Protein AF-A0A3A4MXQ9-F1 (afdb_monomer)

Structure (mmCIF, N/CA/C/O backbone):
data_AF-A0A3A4MXQ9-F1
#
_entry.id   AF-A0A3A4MXQ9-F1
#
loop_
_atom_site.group_PDB
_atom_site.id
_atom_site.type_symbol
_atom_site.label_atom_id
_atom_site.label_alt_id
_atom_site.label_comp_id
_atom_site.label_asym_id
_atom_site.label_entity_id
_atom_site.label_seq_id
_atom_site.pdbx_PDB_ins_code
_atom_site.Cartn_x
_atom_site.Cartn_y
_atom_site.Cartn_z
_atom_site.occupancy
_atom_site.B_iso_or_equiv
_atom_site.auth_seq_id
_atom_site.auth_comp_id
_atom_site.auth_asym_id
_atom_site.auth_atom_id
_atom_site.pdbx_PDB_model_num
ATOM 1 N N . MET A 1 1 ? 52.159 12.585 9.031 1.00 34.72 1 MET A N 1
ATOM 2 C CA . MET A 1 1 ? 50.679 12.459 9.048 1.00 34.72 1 MET A CA 1
ATOM 3 C C . MET A 1 1 ? 50.119 12.299 10.480 1.00 34.72 1 MET A C 1
ATOM 5 O O . MET A 1 1 ? 49.317 11.411 10.726 1.00 34.72 1 MET A O 1
ATOM 9 N N . ARG A 1 2 ? 50.536 13.145 11.444 1.00 30.08 2 ARG A N 1
ATOM 10 C CA . ARG A 1 2 ? 50.077 13.128 12.859 1.00 30.08 2 ARG A CA 1
ATOM 11 C C . ARG A 1 2 ? 49.220 14.352 13.249 1.00 30.08 2 ARG A C 1
ATOM 13 O O . ARG A 1 2 ? 48.784 14.443 14.385 1.00 30.08 2 ARG A O 1
ATOM 20 N N . LEU A 1 3 ? 48.952 15.257 12.304 1.00 29.19 3 LEU A N 1
ATOM 21 C CA . LEU A 1 3 ? 48.338 16.570 12.559 1.00 29.19 3 LEU A CA 1
ATOM 22 C C . LEU A 1 3 ? 46.794 16.600 12.544 1.00 29.19 3 LEU A C 1
ATOM 24 O O . LEU A 1 3 ? 46.222 17.539 13.069 1.00 29.19 3 LEU A O 1
ATOM 28 N N . ARG A 1 4 ? 46.093 15.576 12.031 1.00 49.22 4 ARG A N 1
ATOM 29 C CA . ARG A 1 4 ? 44.628 15.655 11.795 1.00 49.22 4 ARG A CA 1
ATOM 30 C C . ARG A 1 4 ? 43.727 15.117 12.915 1.00 49.22 4 ARG A C 1
ATOM 32 O O . ARG A 1 4 ? 42.518 15.299 12.867 1.00 49.22 4 ARG A O 1
ATOM 39 N N . LEU A 1 5 ? 44.292 14.434 13.915 1.00 38.12 5 LEU A N 1
ATOM 40 C CA . LEU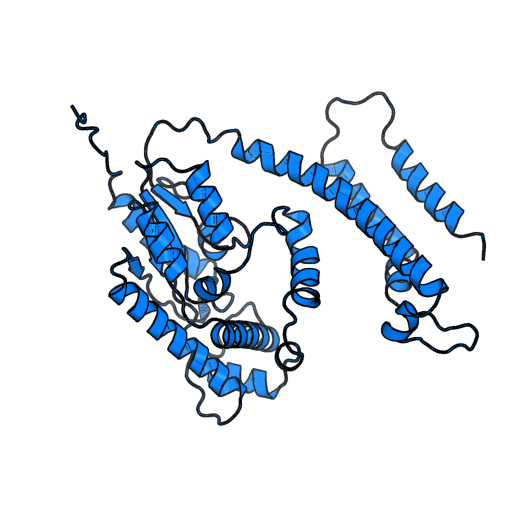 A 1 5 ? 43.520 13.963 15.076 1.00 38.12 5 LEU A CA 1
ATOM 41 C C . LEU A 1 5 ? 43.284 15.098 16.086 1.00 38.12 5 LEU A C 1
ATOM 43 O O . LEU A 1 5 ? 42.221 15.153 16.692 1.00 38.12 5 LEU A O 1
ATOM 47 N N . PHE A 1 6 ? 44.244 16.019 16.217 1.00 39.75 6 PHE A N 1
ATOM 48 C CA . PHE A 1 6 ? 44.111 17.215 17.053 1.00 39.75 6 PHE A CA 1
ATOM 49 C C . PHE A 1 6 ? 43.046 18.172 16.511 1.00 39.75 6 PHE A C 1
ATOM 51 O O . PHE A 1 6 ? 42.211 18.621 17.282 1.00 39.75 6 PHE A O 1
ATOM 58 N N . GLU A 1 7 ? 42.982 18.371 15.192 1.00 43.22 7 GLU A N 1
ATOM 59 C CA . GLU A 1 7 ? 41.941 19.191 14.552 1.00 43.22 7 GLU A CA 1
ATOM 60 C C . GLU A 1 7 ? 40.526 18.626 14.789 1.00 43.22 7 GLU A C 1
ATOM 62 O O . GLU A 1 7 ? 39.581 19.378 15.011 1.00 43.22 7 GLU A O 1
ATOM 67 N N . LEU A 1 8 ? 40.367 17.295 14.799 1.00 41.16 8 LEU A N 1
ATOM 68 C CA . LEU A 1 8 ? 39.088 16.650 15.121 1.00 41.16 8 LEU A CA 1
ATOM 69 C C . LEU A 1 8 ? 38.720 16.823 16.606 1.00 41.16 8 LEU A C 1
ATOM 71 O O . LEU A 1 8 ? 37.553 17.021 16.926 1.00 41.16 8 LEU A O 1
ATOM 75 N N . ILE A 1 9 ? 39.705 16.766 17.507 1.00 44.03 9 ILE A N 1
ATOM 76 C CA . ILE A 1 9 ? 39.502 16.984 18.946 1.00 44.03 9 ILE A CA 1
ATOM 77 C C . ILE A 1 9 ? 39.157 18.452 19.232 1.00 44.03 9 ILE A C 1
ATOM 79 O O . ILE A 1 9 ? 38.248 18.697 20.017 1.00 44.03 9 ILE A O 1
ATOM 83 N N . GLU A 1 10 ? 39.798 19.415 18.568 1.00 41.94 10 GLU A N 1
ATOM 84 C CA . GLU A 1 10 ? 39.492 20.847 18.710 1.00 41.94 10 GLU A CA 1
ATOM 85 C C . GLU A 1 10 ? 38.084 21.193 18.214 1.00 41.94 10 GLU A C 1
ATOM 87 O O . GLU A 1 10 ? 37.366 21.931 18.886 1.00 41.94 10 GLU A O 1
ATOM 92 N N . VAL A 1 11 ? 37.639 20.608 17.095 1.00 46.44 11 VAL A N 1
ATOM 93 C CA . VAL A 1 11 ? 36.254 20.769 16.612 1.00 46.44 11 VAL A CA 1
ATOM 94 C C . VAL A 1 11 ? 35.254 20.206 17.628 1.00 46.44 11 VAL A C 1
ATOM 96 O O . VAL A 1 11 ? 34.257 20.853 17.940 1.00 46.44 11 VAL A O 1
ATOM 99 N N . LEU A 1 12 ? 35.536 19.034 18.205 1.00 43.59 12 LEU A N 1
ATOM 100 C CA . LEU A 1 12 ? 34.667 18.417 19.212 1.00 43.59 12 LEU A CA 1
ATOM 101 C C . LEU A 1 12 ? 34.674 19.177 20.553 1.00 43.59 12 LEU A C 1
ATOM 103 O O . LEU A 1 12 ? 33.636 19.268 21.206 1.00 43.59 12 LEU A O 1
ATOM 107 N N . GLN A 1 13 ? 35.809 19.757 20.955 1.00 45.09 13 GLN A N 1
ATOM 108 C CA . GLN A 1 13 ? 35.929 20.588 22.160 1.00 45.09 13 GLN A CA 1
ATOM 109 C C . GLN A 1 13 ? 35.260 21.960 21.989 1.00 45.09 13 GLN A C 1
ATOM 111 O O . GLN A 1 13 ? 34.630 22.442 22.929 1.00 45.09 13 GLN A O 1
ATOM 116 N N . GLY A 1 14 ? 35.315 22.549 20.790 1.00 45.09 14 GLY A N 1
ATOM 117 C CA . GLY A 1 14 ? 34.597 23.780 20.448 1.00 45.09 14 GLY A CA 1
ATOM 118 C C . GLY A 1 14 ? 33.072 23.616 20.452 1.00 45.09 14 GLY A C 1
ATOM 119 O O . GLY A 1 14 ? 32.359 24.528 20.857 1.00 45.09 14 GLY A O 1
ATOM 120 N N . CYS A 1 15 ? 32.556 22.437 20.089 1.00 42.78 15 CYS A N 1
ATOM 121 C CA . CYS A 1 15 ? 31.129 22.125 20.229 1.00 42.78 15 CYS A CA 1
ATOM 122 C C . CYS A 1 15 ? 30.706 21.896 21.693 1.00 42.78 15 CYS A C 1
ATOM 124 O O . CYS A 1 15 ? 29.554 22.143 22.044 1.00 42.78 15 CYS A O 1
ATOM 126 N N . GLY A 1 16 ? 31.622 21.441 22.556 1.00 38.34 16 GLY A N 1
ATOM 127 C CA . GLY A 1 16 ? 31.359 21.206 23.980 1.00 38.34 16 GLY A CA 1
ATOM 128 C C . GLY A 1 16 ? 31.310 22.476 24.839 1.00 38.34 16 GLY A C 1
ATOM 129 O O . GLY A 1 16 ? 30.639 22.482 25.867 1.00 38.34 16 GLY A O 1
ATOM 130 N N . SER A 1 17 ? 31.972 23.563 24.428 1.00 39.75 17 SER A N 1
ATOM 131 C CA . SER A 1 17 ? 32.019 24.826 25.185 1.00 39.75 17 SER A CA 1
ATOM 132 C C . SER A 1 17 ? 30.791 25.730 24.995 1.00 39.75 17 SER A C 1
ATOM 134 O O . SER A 1 17 ? 30.614 26.677 25.758 1.00 39.75 17 SER A O 1
ATOM 136 N N . LEU A 1 18 ? 29.906 25.417 24.039 1.00 40.66 18 LEU A N 1
ATOM 137 C CA . LEU A 1 18 ? 28.629 26.119 23.831 1.00 40.66 18 LEU A CA 1
ATOM 138 C C . LEU A 1 18 ? 27.542 25.734 24.854 1.00 40.66 18 LEU A C 1
ATOM 140 O O . LEU A 1 18 ? 26.495 26.376 24.910 1.00 40.66 18 LEU A O 1
ATOM 144 N N . ALA A 1 19 ? 27.793 24.730 25.698 1.00 42.91 19 ALA A N 1
ATOM 145 C CA . ALA A 1 19 ? 26.930 24.349 26.811 1.00 42.91 19 ALA A CA 1
ATOM 146 C C . ALA A 1 19 ? 27.655 24.610 28.142 1.00 42.91 19 ALA A C 1
ATOM 148 O O . ALA A 1 19 ? 28.295 23.728 28.714 1.00 42.91 19 ALA A O 1
ATOM 149 N N . GLY A 1 20 ? 27.584 25.849 28.635 1.00 34.59 20 GLY A N 1
ATOM 150 C CA . GLY A 1 20 ? 28.089 26.187 29.968 1.00 34.59 20 GLY A CA 1
ATOM 151 C C . GLY A 1 20 ? 27.312 25.458 31.084 1.00 34.59 20 GLY A C 1
ATOM 152 O O . GLY A 1 20 ? 26.146 25.111 30.887 1.00 34.59 20 GLY A O 1
ATOM 153 N N . PRO A 1 21 ? 27.887 25.262 32.289 1.00 35.06 21 PRO A N 1
ATOM 154 C CA . PRO A 1 21 ? 27.286 24.440 33.352 1.00 35.06 21 PRO A CA 1
ATOM 155 C C . PRO A 1 21 ? 26.042 25.036 34.047 1.00 35.06 21 PRO A C 1
ATOM 157 O O . PRO A 1 21 ? 25.678 24.583 35.128 1.00 35.06 21 PRO A O 1
ATOM 160 N N . GLY A 1 22 ? 25.402 26.068 33.486 1.00 36.41 22 GLY A N 1
ATOM 161 C CA . GLY A 1 22 ? 24.484 26.947 34.224 1.00 36.41 22 GLY A CA 1
ATOM 162 C C . GLY A 1 22 ? 23.069 27.128 33.669 1.00 36.41 22 GLY A C 1
ATOM 163 O O . GLY A 1 22 ? 22.309 27.884 34.263 1.00 36.41 22 GLY A O 1
ATOM 164 N N . SER A 1 23 ? 22.671 26.477 32.573 1.00 31.36 23 SER A N 1
ATOM 165 C CA . SER A 1 23 ? 21.358 26.726 31.946 1.00 31.36 23 SER A CA 1
ATOM 166 C C . SER A 1 23 ? 20.600 25.447 31.568 1.00 31.36 23 SER A C 1
ATOM 168 O O . SER A 1 23 ? 20.209 25.242 30.423 1.00 31.36 23 SER A O 1
ATOM 170 N N . MET A 1 24 ? 20.294 24.588 32.549 1.00 34.62 24 MET A N 1
ATOM 171 C CA . MET A 1 24 ? 19.303 23.501 32.388 1.00 34.62 24 MET A CA 1
ATOM 172 C C . MET A 1 24 ? 17.849 23.999 32.509 1.00 34.62 24 MET A C 1
ATOM 174 O O . MET A 1 24 ? 17.002 23.385 33.153 1.00 34.62 24 MET A O 1
ATOM 178 N N . GLY A 1 25 ? 17.538 25.130 31.887 1.00 34.91 25 GLY A N 1
ATOM 179 C CA . GLY A 1 25 ? 16.190 25.679 31.857 1.00 34.91 25 GLY A CA 1
ATOM 180 C C . GLY A 1 25 ? 15.955 26.346 30.518 1.00 34.91 25 GLY A C 1
ATOM 181 O O . GLY A 1 25 ? 16.260 27.521 30.376 1.00 34.91 25 GLY A O 1
ATOM 182 N N . LYS A 1 26 ? 15.410 25.584 29.561 1.00 37.47 26 LYS A N 1
ATOM 183 C CA . LYS A 1 26 ? 15.095 26.005 28.183 1.00 37.47 26 LYS A CA 1
ATOM 184 C C . LYS A 1 26 ? 16.327 26.271 27.307 1.00 37.47 26 LYS A C 1
ATOM 186 O O . LYS A 1 26 ? 16.633 27.405 26.965 1.00 37.47 26 LYS A O 1
ATOM 191 N N . VAL A 1 27 ? 16.994 25.201 26.880 1.00 32.50 27 VAL A N 1
ATOM 192 C CA . VAL A 1 27 ? 17.762 25.243 25.628 1.00 32.50 27 VAL A CA 1
ATOM 193 C C . VAL A 1 27 ? 16.798 24.824 24.526 1.00 32.50 27 VAL A C 1
ATOM 195 O O . VAL A 1 27 ? 16.346 23.680 24.487 1.00 32.50 27 VAL A O 1
ATOM 198 N N . GLU A 1 28 ? 16.400 25.789 23.705 1.00 36.31 28 GLU A N 1
ATOM 199 C CA . GLU A 1 28 ? 15.522 25.588 22.558 1.00 36.31 28 GLU A CA 1
ATOM 200 C C . GLU A 1 28 ? 16.176 24.641 21.542 1.00 36.31 28 GLU A C 1
ATOM 202 O O . GLU A 1 28 ? 17.361 24.749 21.218 1.00 36.31 28 GLU A O 1
ATOM 207 N N . THR A 1 29 ? 15.373 23.717 21.019 1.00 38.91 29 THR A N 1
ATOM 208 C CA . THR A 1 29 ? 15.693 22.719 19.985 1.00 38.91 29 THR A CA 1
ATOM 209 C C . THR A 1 29 ? 16.405 23.294 18.750 1.00 38.91 29 THR A C 1
ATOM 211 O O . THR A 1 29 ? 17.181 22.587 18.111 1.00 38.91 29 THR A O 1
ATOM 214 N N . ALA A 1 30 ? 16.238 24.588 18.462 1.00 31.75 30 ALA A N 1
ATOM 215 C CA . ALA A 1 30 ? 16.898 25.286 17.357 1.00 31.75 30 ALA A CA 1
ATOM 216 C C . ALA A 1 30 ? 18.439 25.311 17.458 1.00 31.75 30 ALA A C 1
ATOM 218 O O . ALA A 1 30 ? 19.123 25.305 16.434 1.00 31.75 30 ALA A O 1
ATOM 219 N N . ALA A 1 31 ? 19.006 25.292 18.671 1.00 36.06 31 ALA A N 1
ATOM 220 C CA . ALA A 1 31 ? 20.458 25.340 18.853 1.00 36.06 31 ALA A CA 1
ATOM 221 C C . ALA A 1 31 ? 21.160 24.040 18.406 1.00 36.06 31 ALA A C 1
ATOM 223 O O . ALA A 1 31 ? 22.316 24.072 17.978 1.00 36.06 31 ALA A O 1
ATOM 224 N N . PHE A 1 32 ? 20.475 22.891 18.458 1.00 39.47 32 PHE A N 1
ATOM 225 C CA . PHE A 1 32 ? 21.085 21.585 18.173 1.00 39.47 32 PHE A CA 1
ATOM 226 C C . PHE A 1 32 ? 20.950 21.155 16.705 1.00 39.47 32 PHE A C 1
ATOM 228 O O . PHE A 1 32 ? 21.905 20.602 16.158 1.00 39.47 32 PHE A O 1
ATOM 235 N N . ASP A 1 33 ? 19.840 21.494 16.037 1.00 40.06 33 ASP A N 1
ATOM 236 C CA . ASP A 1 33 ? 19.707 21.334 14.578 1.00 40.06 33 ASP A CA 1
ATOM 237 C C . ASP A 1 33 ? 20.744 22.186 13.837 1.00 40.06 33 ASP A C 1
ATOM 239 O O . ASP A 1 33 ? 21.398 21.707 12.909 1.00 40.06 33 ASP A O 1
ATOM 243 N N . GLY A 1 34 ? 20.993 23.407 14.328 1.00 42.41 34 GLY A N 1
ATOM 244 C CA . GLY A 1 34 ? 22.103 24.237 13.865 1.00 42.41 34 GLY A CA 1
ATOM 245 C C . GLY A 1 34 ? 23.457 23.554 14.061 1.00 42.41 34 GLY A C 1
ATOM 246 O O . GLY A 1 34 ? 24.275 23.555 13.152 1.00 42.41 34 GLY A O 1
ATOM 247 N N . THR A 1 35 ? 23.677 22.887 15.197 1.00 49.16 35 THR A N 1
ATOM 248 C CA . THR A 1 35 ? 24.958 22.232 15.514 1.00 49.16 35 THR A CA 1
ATOM 249 C C . THR A 1 35 ? 25.218 20.985 14.657 1.00 49.16 35 THR A C 1
ATOM 251 O O . THR A 1 35 ? 26.351 20.769 14.232 1.00 49.16 35 THR A O 1
ATOM 254 N N . LEU A 1 36 ? 24.200 20.169 14.351 1.00 46.88 36 LEU A N 1
ATOM 255 C CA . LEU A 1 36 ? 24.360 18.987 13.491 1.00 46.88 36 LEU A CA 1
ATOM 256 C C . LEU A 1 36 ? 24.540 19.372 12.017 1.00 46.88 36 LEU A C 1
ATOM 258 O O . LEU A 1 36 ? 25.406 18.813 11.341 1.00 46.88 36 LEU A O 1
ATOM 262 N N . VAL A 1 37 ? 23.757 20.335 11.523 1.00 48.19 37 VAL A N 1
ATOM 263 C CA . VAL A 1 37 ? 23.908 20.868 10.161 1.00 48.19 37 VAL A CA 1
ATOM 264 C C . VAL A 1 37 ? 25.270 21.540 10.003 1.00 48.19 37 VAL A C 1
ATOM 266 O O . VAL A 1 37 ? 25.949 21.305 9.004 1.00 48.19 37 VAL A O 1
ATOM 269 N N . GLU A 1 38 ? 25.718 22.290 11.009 1.00 48.97 38 GLU A N 1
ATOM 270 C CA . GLU A 1 38 ? 27.022 22.946 11.004 1.00 48.97 38 GLU A CA 1
ATOM 271 C C . GLU A 1 38 ? 28.176 21.945 11.103 1.00 48.97 38 GLU A C 1
ATOM 273 O O . GLU A 1 38 ? 29.164 22.069 10.383 1.00 48.97 38 GLU A O 1
ATOM 278 N N . LEU A 1 39 ? 28.032 20.881 11.898 1.00 51.28 39 LEU A N 1
ATOM 279 C CA . LEU A 1 39 ? 28.997 19.783 11.941 1.00 51.28 39 LEU A CA 1
ATOM 280 C C . LEU A 1 39 ? 29.094 19.077 10.582 1.00 51.28 39 LEU A C 1
ATOM 282 O O . LEU A 1 39 ? 30.194 18.839 10.088 1.00 51.28 39 LEU A O 1
ATOM 286 N N . LEU A 1 40 ? 27.965 18.769 9.940 1.00 48.94 40 LEU A N 1
ATOM 287 C CA . LEU A 1 40 ? 27.944 18.153 8.611 1.00 48.94 40 LEU A CA 1
ATOM 288 C C . LEU A 1 40 ? 28.508 19.095 7.532 1.00 48.94 40 LEU A C 1
ATOM 290 O O . LEU A 1 40 ? 29.239 18.634 6.650 1.00 48.94 40 LEU A O 1
ATOM 294 N N . ARG A 1 41 ? 28.243 20.406 7.624 1.00 57.41 41 ARG A N 1
ATOM 295 C CA . ARG A 1 41 ? 28.827 21.442 6.757 1.00 57.41 41 ARG A CA 1
ATOM 296 C C . ARG A 1 41 ? 30.343 21.517 6.931 1.00 57.41 41 ARG A C 1
ATOM 298 O O . ARG A 1 41 ? 31.061 21.416 5.940 1.00 57.41 41 ARG A O 1
ATOM 305 N N . LEU A 1 42 ? 30.837 21.591 8.166 1.00 49.22 42 LEU A N 1
ATOM 306 C CA . LEU A 1 42 ? 32.268 21.619 8.485 1.00 49.22 42 LEU A CA 1
ATOM 307 C C . LEU A 1 42 ? 32.976 20.338 8.026 1.00 49.22 42 LEU A C 1
ATOM 309 O O . LEU A 1 42 ? 34.049 20.401 7.427 1.00 49.22 42 LEU A O 1
ATOM 313 N N . LEU A 1 43 ? 32.367 19.165 8.226 1.00 50.81 43 LEU A N 1
ATOM 314 C CA . LEU A 1 43 ? 32.904 17.888 7.742 1.00 50.81 43 LEU A CA 1
ATOM 315 C C . LEU A 1 43 ? 32.940 17.815 6.205 1.00 50.81 43 LEU A C 1
ATOM 317 O O . LEU A 1 43 ? 33.858 17.210 5.641 1.00 50.81 43 LEU A O 1
ATOM 321 N N . ARG A 1 44 ? 31.976 18.438 5.515 1.00 47.38 44 ARG A N 1
ATOM 322 C CA . ARG A 1 44 ? 31.962 18.572 4.050 1.00 47.38 44 ARG A CA 1
ATOM 323 C C . ARG A 1 44 ? 33.041 19.540 3.559 1.00 47.38 44 ARG A C 1
ATOM 325 O O . ARG A 1 44 ? 33.800 19.173 2.667 1.00 47.38 44 ARG A O 1
ATOM 332 N N . GLU A 1 45 ? 33.145 20.729 4.148 1.00 51.41 45 GLU A N 1
ATOM 333 C CA . GLU A 1 45 ? 34.122 21.770 3.781 1.00 51.41 45 GLU A CA 1
ATOM 334 C C . GLU A 1 45 ? 35.566 21.335 4.030 1.00 51.41 45 GLU A C 1
ATOM 336 O O . GLU A 1 45 ? 36.462 21.658 3.254 1.00 51.41 45 GLU A O 1
ATOM 341 N N . LYS A 1 46 ? 35.797 20.530 5.071 1.00 51.44 46 LYS A N 1
ATOM 342 C CA . LYS A 1 46 ? 37.103 19.919 5.352 1.00 51.44 46 LYS A CA 1
ATOM 343 C C . LYS A 1 46 ? 37.375 18.658 4.515 1.00 51.44 46 LYS A C 1
ATOM 345 O O . LYS A 1 46 ? 38.408 18.017 4.700 1.00 51.44 46 LYS A O 1
ATOM 350 N N . GLY A 1 47 ? 36.465 18.279 3.610 1.00 42.78 47 GLY A N 1
ATOM 351 C CA . GLY A 1 47 ? 36.606 17.129 2.710 1.00 42.78 47 GLY A CA 1
ATOM 352 C C . GLY A 1 47 ? 36.528 15.758 3.395 1.00 42.78 47 GLY A C 1
ATOM 353 O O . GLY A 1 47 ? 36.836 14.743 2.774 1.00 42.78 47 GLY A O 1
ATOM 354 N N . LEU A 1 48 ? 36.114 15.696 4.662 1.00 47.25 48 LEU A N 1
ATOM 355 C CA . LEU A 1 48 ? 36.153 14.482 5.485 1.00 47.25 48 LEU A CA 1
ATOM 356 C C . LEU A 1 48 ? 35.034 13.490 5.132 1.00 47.25 48 LEU A C 1
ATOM 358 O O . LEU A 1 48 ? 35.246 12.283 5.225 1.00 47.25 48 LEU A O 1
ATOM 362 N N . ILE A 1 49 ? 33.886 13.976 4.647 1.00 47.41 49 ILE A N 1
ATOM 363 C CA . ILE A 1 49 ? 32.788 13.121 4.154 1.00 47.41 49 ILE A CA 1
ATOM 364 C C . ILE A 1 49 ? 33.203 12.380 2.872 1.00 47.41 49 ILE A C 1
ATOM 366 O O . ILE A 1 49 ? 32.961 11.183 2.735 1.00 47.41 49 ILE A O 1
ATOM 370 N N . LEU A 1 50 ? 33.891 13.068 1.954 1.00 42.12 50 LEU A N 1
ATOM 371 C CA . LEU A 1 50 ? 34.385 12.477 0.704 1.00 42.12 50 LEU A CA 1
ATOM 372 C C . LEU A 1 50 ? 35.583 11.545 0.947 1.00 42.12 50 LEU A C 1
ATOM 374 O O . LEU A 1 50 ? 35.669 10.481 0.339 1.00 42.12 50 LEU A O 1
ATOM 378 N N . PHE A 1 51 ? 36.462 11.887 1.894 1.00 44.16 51 PHE A N 1
ATOM 379 C CA . PHE A 1 51 ? 37.605 11.052 2.281 1.00 44.16 51 PHE A CA 1
ATOM 380 C C . PHE A 1 51 ? 37.188 9.719 2.929 1.00 44.16 51 PHE A C 1
ATOM 382 O O . PHE A 1 51 ? 37.900 8.723 2.815 1.00 44.16 51 PHE A O 1
ATOM 389 N N . ALA A 1 52 ? 36.030 9.681 3.596 1.00 46.72 52 ALA A N 1
ATOM 390 C CA . ALA A 1 52 ? 35.495 8.468 4.210 1.00 46.72 52 ALA A CA 1
ATOM 391 C C . ALA A 1 52 ? 34.918 7.471 3.184 1.00 46.72 52 ALA A C 1
ATOM 393 O O . ALA A 1 52 ? 34.862 6.272 3.466 1.00 46.72 52 ALA A O 1
ATOM 394 N N . LEU A 1 53 ? 34.510 7.957 2.006 1.00 42.22 53 LEU A N 1
ATOM 395 C CA . LEU A 1 53 ? 33.815 7.181 0.972 1.00 42.22 53 LEU A CA 1
ATOM 396 C C . LEU A 1 53 ? 34.714 6.756 -0.198 1.00 42.22 53 LEU A C 1
ATOM 398 O O . LEU A 1 53 ? 34.328 5.872 -0.963 1.00 42.22 53 LEU A O 1
ATOM 402 N N . GLN A 1 54 ? 35.904 7.343 -0.344 1.00 47.03 54 GLN A N 1
ATOM 403 C CA . GLN A 1 54 ? 36.832 6.968 -1.408 1.00 47.03 54 GLN A CA 1
ATOM 404 C C . GLN A 1 54 ? 37.733 5.786 -1.004 1.00 47.03 54 GLN A C 1
ATOM 406 O O . GLN A 1 54 ? 38.342 5.805 0.073 1.00 47.03 54 GLN A O 1
ATOM 411 N N . PRO A 1 55 ? 37.882 4.760 -1.863 1.00 49.16 55 PRO A N 1
ATOM 412 C CA . PRO A 1 55 ? 38.930 3.764 -1.694 1.00 49.16 55 PRO A CA 1
ATOM 413 C C . PRO A 1 55 ? 40.295 4.453 -1.817 1.00 49.16 55 PRO A C 1
ATOM 415 O O . PRO A 1 55 ? 40.640 5.010 -2.856 1.00 49.16 55 PR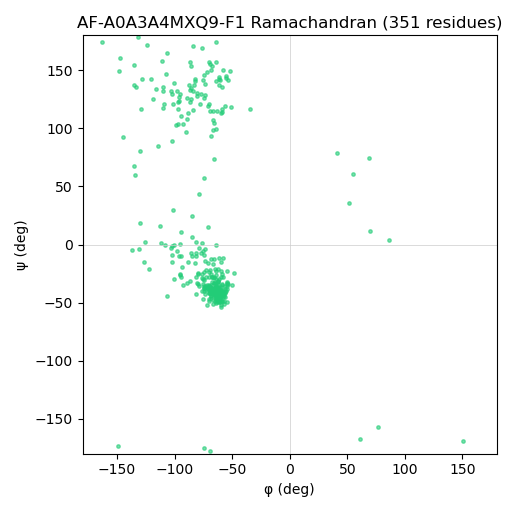O A O 1
ATOM 418 N N . LEU A 1 56 ? 41.062 4.461 -0.724 1.00 47.72 56 LEU A N 1
ATOM 419 C CA . LEU A 1 56 ? 42.399 5.051 -0.721 1.00 47.72 56 LEU A CA 1
ATOM 420 C C . LEU A 1 56 ? 43.382 4.128 -1.452 1.00 47.72 56 LEU A C 1
ATOM 422 O O . LEU A 1 56 ? 43.294 2.907 -1.276 1.00 47.72 56 LEU A O 1
ATOM 426 N N . PRO A 1 57 ? 44.321 4.697 -2.224 1.00 50.94 57 PRO A N 1
ATOM 427 C CA . PRO A 1 57 ? 45.385 3.919 -2.824 1.00 50.94 57 PRO A CA 1
ATOM 428 C C . PRO A 1 57 ? 46.248 3.265 -1.737 1.00 50.94 57 PRO A C 1
ATOM 430 O O . PRO A 1 57 ? 46.450 3.839 -0.662 1.00 50.94 57 PRO A O 1
ATOM 433 N N . ASP A 1 58 ? 46.725 2.052 -1.997 1.00 56.59 58 ASP A N 1
ATOM 434 C CA . ASP A 1 58 ? 47.743 1.414 -1.164 1.00 56.59 58 ASP A CA 1
ATOM 435 C C . ASP A 1 58 ? 49.111 2.111 -1.308 1.00 56.59 58 ASP A C 1
ATOM 437 O O . ASP A 1 58 ? 49.254 3.110 -2.016 1.00 56.59 58 ASP A O 1
ATOM 441 N N . GLU A 1 59 ? 50.138 1.594 -0.629 1.00 57.19 59 GLU A N 1
ATOM 442 C CA . GLU A 1 59 ? 51.503 2.147 -0.678 1.00 57.19 59 GLU A CA 1
ATOM 443 C C . GLU A 1 59 ? 52.108 2.150 -2.097 1.00 57.19 59 GLU A C 1
ATOM 445 O O . GLU A 1 59 ? 53.078 2.862 -2.343 1.00 57.19 59 GLU A O 1
ATOM 450 N N . SER A 1 60 ? 51.514 1.408 -3.041 1.00 60.47 60 SER A N 1
ATOM 451 C CA . SER A 1 60 ? 51.896 1.373 -4.456 1.00 60.47 60 SER A CA 1
ATOM 452 C C . SER A 1 60 ? 51.073 2.312 -5.348 1.00 60.47 60 SER A C 1
ATOM 454 O O . SER A 1 60 ? 51.301 2.370 -6.554 1.00 60.47 60 SER A O 1
ATOM 456 N N . GLY A 1 61 ? 50.117 3.061 -4.786 1.00 56.34 61 GLY A N 1
ATOM 457 C CA . GLY A 1 61 ? 49.232 3.942 -5.550 1.00 56.34 61 GLY A CA 1
ATOM 458 C C . GLY A 1 61 ? 47.980 3.247 -6.102 1.00 56.34 61 GLY A C 1
ATOM 459 O O . GLY A 1 61 ? 47.195 3.881 -6.808 1.00 56.34 61 GLY A O 1
ATOM 460 N N . ARG A 1 62 ? 47.753 1.963 -5.794 1.00 57.38 62 ARG A N 1
ATOM 461 C CA . ARG A 1 62 ? 46.640 1.186 -6.353 1.00 57.38 62 ARG A CA 1
ATOM 462 C C . ARG A 1 62 ? 45.370 1.370 -5.533 1.00 57.38 62 ARG A C 1
ATOM 464 O O . ARG A 1 62 ? 45.338 1.057 -4.346 1.00 57.38 62 ARG A O 1
ATOM 471 N N . ILE A 1 63 ? 44.296 1.820 -6.179 1.00 58.84 63 ILE A N 1
ATOM 472 C CA . ILE A 1 63 ? 42.967 1.932 -5.565 1.00 58.84 63 ILE A CA 1
ATOM 473 C C . ILE A 1 63 ? 42.433 0.524 -5.258 1.00 58.84 63 ILE A C 1
ATOM 475 O O . ILE A 1 63 ? 42.208 -0.277 -6.167 1.00 58.84 63 ILE A O 1
ATOM 479 N N . LEU A 1 64 ? 42.254 0.214 -3.972 1.00 50.25 64 LEU A N 1
ATOM 480 C CA . LEU A 1 64 ? 41.804 -1.100 -3.507 1.00 50.25 64 LEU A CA 1
ATOM 481 C C . LEU A 1 64 ? 40.279 -1.242 -3.585 1.00 50.25 64 LEU A C 1
ATOM 483 O O . LEU A 1 64 ? 39.538 -0.326 -3.229 1.00 50.25 64 LEU A O 1
ATOM 487 N N . SER A 1 65 ? 39.796 -2.424 -3.976 1.00 56.44 65 SER A N 1
ATOM 488 C CA . SER A 1 65 ? 38.369 -2.744 -3.886 1.00 56.44 65 SER A CA 1
ATOM 489 C C . SER A 1 65 ? 37.937 -2.916 -2.421 1.00 56.44 65 SER A C 1
ATOM 491 O O . SER A 1 65 ? 38.746 -3.267 -1.560 1.00 56.44 65 SER A O 1
ATOM 493 N N . TRP A 1 66 ? 36.647 -2.748 -2.107 1.00 50.06 66 TRP A N 1
ATOM 494 C CA . TRP A 1 66 ? 36.127 -2.969 -0.744 1.00 50.06 66 TRP A CA 1
ATOM 495 C C . TRP A 1 66 ? 36.385 -4.392 -0.211 1.00 50.06 66 TRP A C 1
ATOM 497 O O . TRP A 1 66 ? 36.562 -4.577 0.995 1.00 50.06 66 TRP A O 1
ATOM 507 N N . ARG A 1 67 ? 36.481 -5.390 -1.104 1.00 50.97 67 ARG A N 1
ATOM 508 C CA . ARG A 1 67 ? 36.889 -6.765 -0.763 1.00 50.97 67 ARG A CA 1
ATOM 509 C C . ARG A 1 67 ? 38.342 -6.842 -0.290 1.00 50.97 67 ARG A C 1
ATOM 511 O O . ARG A 1 67 ? 38.632 -7.596 0.636 1.00 50.97 67 ARG A O 1
ATOM 518 N N . ASP A 1 68 ? 39.230 -6.055 -0.889 1.00 49.94 68 ASP A N 1
ATOM 519 C CA . ASP A 1 68 ? 40.654 -6.019 -0.542 1.00 49.94 68 ASP A CA 1
ATOM 520 C C . ASP A 1 68 ? 40.894 -5.198 0.733 1.00 49.94 68 ASP A C 1
ATOM 522 O O . ASP A 1 68 ? 41.677 -5.594 1.598 1.00 49.94 68 ASP A O 1
ATOM 526 N N . VAL A 1 69 ? 40.127 -4.116 0.926 1.00 50.53 69 VAL A N 1
ATOM 527 C CA . VAL A 1 69 ? 40.114 -3.329 2.171 1.00 50.53 69 VAL A CA 1
ATOM 528 C C . VAL A 1 69 ? 39.756 -4.210 3.373 1.00 50.53 69 VAL A C 1
ATOM 530 O O . VAL A 1 69 ? 40.422 -4.129 4.402 1.00 50.53 69 VAL A O 1
ATOM 533 N N . ALA A 1 70 ? 38.770 -5.103 3.250 1.00 50.19 70 ALA A N 1
ATOM 534 C CA . ALA A 1 70 ? 38.373 -6.003 4.336 1.00 50.19 70 ALA A CA 1
ATOM 535 C C . ALA A 1 70 ? 39.473 -7.004 4.756 1.00 50.19 70 ALA A C 1
ATOM 537 O O . ALA A 1 70 ? 39.462 -7.483 5.889 1.00 50.19 70 ALA A O 1
ATOM 538 N N . ARG A 1 71 ? 40.436 -7.308 3.873 1.00 50.28 71 ARG A N 1
ATOM 539 C CA . ARG A 1 71 ? 41.538 -8.254 4.133 1.00 50.28 71 ARG A CA 1
ATOM 540 C C . ARG A 1 71 ? 42.809 -7.584 4.664 1.00 50.28 71 ARG A C 1
ATOM 542 O O . ARG A 1 71 ? 43.643 -8.254 5.270 1.00 50.28 71 ARG A O 1
ATOM 549 N N . CYS A 1 72 ? 42.968 -6.273 4.488 1.00 48.94 72 CYS A N 1
ATOM 550 C CA . CYS A 1 72 ? 44.127 -5.535 4.991 1.00 48.94 72 CYS A CA 1
ATOM 55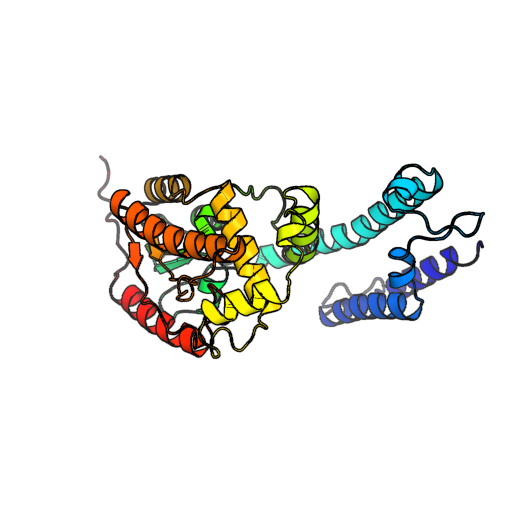1 C C . CYS A 1 72 ? 43.981 -5.140 6.472 1.00 48.94 72 CYS A C 1
ATOM 553 O O . CYS A 1 72 ? 42.972 -4.579 6.901 1.00 48.94 72 CYS A O 1
ATOM 555 N N . ARG A 1 73 ? 45.061 -5.299 7.253 1.00 48.78 73 ARG A N 1
ATOM 556 C CA . ARG A 1 73 ? 45.158 -4.875 8.671 1.00 48.78 73 ARG A CA 1
ATOM 557 C C . ARG A 1 73 ? 44.812 -3.388 8.883 1.00 48.78 73 ARG A C 1
ATOM 559 O O . ARG A 1 73 ? 44.247 -3.022 9.911 1.00 48.78 73 ARG A O 1
ATOM 566 N N . TYR A 1 74 ? 45.119 -2.539 7.898 1.00 49.53 74 TYR A N 1
ATOM 567 C CA . TYR A 1 74 ? 44.744 -1.118 7.872 1.00 49.53 74 TYR A CA 1
ATOM 568 C C . TYR A 1 74 ? 43.260 -0.877 7.553 1.00 49.53 74 TYR A C 1
ATOM 570 O O . TYR A 1 74 ? 42.682 0.087 8.053 1.00 49.53 74 TYR A O 1
ATOM 578 N N . GLY A 1 75 ? 42.622 -1.753 6.775 1.00 48.84 75 GLY A N 1
ATOM 579 C CA . GLY A 1 75 ? 41.190 -1.677 6.499 1.00 48.84 75 GLY A CA 1
ATOM 580 C C . GLY A 1 75 ? 40.339 -2.061 7.707 1.00 48.84 75 GLY A C 1
ATOM 581 O O . GLY A 1 75 ? 39.354 -1.384 7.977 1.00 48.84 75 GLY A O 1
ATOM 582 N N . MET A 1 76 ? 40.782 -3.015 8.536 1.00 44.91 76 MET A N 1
ATOM 583 C CA . MET A 1 76 ? 40.116 -3.313 9.816 1.00 44.91 76 MET A CA 1
ATOM 584 C C . MET A 1 76 ? 40.122 -2.125 10.788 1.00 44.91 76 MET A C 1
ATOM 586 O O . MET A 1 76 ? 39.109 -1.855 11.427 1.00 44.91 76 MET A O 1
ATOM 590 N N . LYS A 1 77 ? 41.223 -1.360 10.869 1.00 52.97 77 LYS A N 1
ATOM 591 C CA . LYS A 1 77 ? 41.262 -0.129 11.683 1.00 52.97 77 LYS A CA 1
ATOM 592 C C . LYS A 1 77 ? 40.287 0.932 11.166 1.00 52.97 77 LYS A C 1
ATOM 594 O O . LYS A 1 77 ? 39.672 1.618 11.973 1.00 52.97 77 LYS A O 1
ATOM 599 N N . LYS A 1 78 ? 40.113 1.045 9.844 1.00 53.34 78 LYS A N 1
ATOM 600 C CA . LYS A 1 78 ? 39.131 1.954 9.229 1.00 53.34 78 LYS A CA 1
ATOM 601 C C . LYS A 1 78 ? 37.694 1.496 9.450 1.00 53.34 78 LYS A C 1
ATOM 603 O O . LYS A 1 78 ? 36.866 2.331 9.776 1.00 53.34 78 LYS A O 1
ATOM 608 N N . ILE A 1 79 ? 37.405 0.200 9.325 1.00 52.59 79 ILE A N 1
ATOM 609 C CA . ILE A 1 79 ? 36.084 -0.376 9.627 1.00 52.59 79 ILE A CA 1
ATOM 610 C C . ILE A 1 79 ? 35.739 -0.160 11.104 1.00 52.59 79 ILE A C 1
ATOM 612 O O . ILE A 1 79 ? 34.616 0.212 11.419 1.00 52.59 79 ILE A O 1
ATOM 616 N N . LEU A 1 80 ? 36.712 -0.315 12.006 1.00 51.69 80 LEU A N 1
ATOM 617 C CA . LEU A 1 80 ? 36.531 -0.028 13.426 1.00 51.69 80 LEU A CA 1
ATOM 618 C C . LEU A 1 80 ? 36.292 1.468 13.679 1.00 51.69 80 LEU A C 1
ATOM 620 O O . LEU A 1 80 ? 35.394 1.810 14.439 1.00 51.69 80 LEU A O 1
ATOM 624 N N . LEU A 1 81 ? 37.034 2.362 13.013 1.00 57.06 81 LEU A N 1
ATOM 625 C CA . LEU A 1 81 ? 36.797 3.808 13.098 1.00 57.06 81 LEU A CA 1
ATOM 626 C C . LEU A 1 81 ? 35.410 4.187 12.561 1.00 57.06 81 LEU A C 1
ATOM 628 O O . LEU A 1 81 ? 34.732 5.009 13.163 1.00 57.06 81 LEU A O 1
ATOM 632 N N . TRP A 1 82 ? 34.977 3.549 11.470 1.00 60.78 82 TRP A N 1
ATOM 633 C CA . TRP A 1 82 ? 33.631 3.664 10.913 1.00 60.78 82 TRP A CA 1
ATOM 634 C C . TRP A 1 82 ? 32.583 3.199 11.907 1.00 60.78 82 TRP A C 1
ATOM 636 O O . TRP A 1 82 ? 31.629 3.919 12.154 1.00 60.78 82 TRP A O 1
ATOM 646 N N . TYR A 1 83 ? 32.768 2.027 12.509 1.00 52.94 83 TYR A N 1
ATOM 647 C CA . TYR A 1 83 ? 31.845 1.486 13.496 1.00 52.94 83 TYR A CA 1
ATOM 648 C C . TYR A 1 83 ? 31.746 2.395 14.721 1.00 52.94 83 TYR A C 1
ATOM 650 O O . TYR A 1 83 ? 30.647 2.660 15.197 1.00 52.94 83 TYR A O 1
ATOM 658 N N . ILE A 1 84 ? 32.876 2.925 15.194 1.00 59.25 84 ILE A N 1
ATOM 659 C CA . ILE A 1 84 ? 32.933 3.886 16.296 1.00 59.25 84 ILE A CA 1
ATOM 660 C C . ILE A 1 84 ? 32.219 5.185 15.899 1.00 59.25 84 ILE A C 1
ATOM 662 O O . ILE A 1 84 ? 31.329 5.618 16.621 1.00 59.25 84 ILE A O 1
ATOM 666 N N . PHE A 1 85 ? 32.524 5.768 14.737 1.00 66.44 85 PHE A N 1
ATOM 667 C CA . PHE A 1 85 ? 31.898 7.000 14.242 1.00 66.44 85 PHE A CA 1
ATOM 668 C C . PHE A 1 85 ? 30.384 6.844 14.036 1.00 66.44 85 PHE A C 1
ATOM 670 O O . PHE A 1 85 ? 29.601 7.661 14.519 1.00 66.44 85 PHE A O 1
ATOM 677 N N . LEU A 1 86 ? 29.956 5.750 13.397 1.00 58.72 86 LEU A N 1
ATOM 678 C CA . LEU A 1 86 ? 28.545 5.418 13.220 1.00 58.72 86 LEU A CA 1
ATOM 679 C C . LEU A 1 86 ? 27.877 5.199 14.579 1.00 58.72 86 LEU A C 1
ATOM 681 O O . LEU A 1 86 ? 26.771 5.671 14.783 1.00 58.72 86 LEU A O 1
ATOM 685 N N . SER A 1 87 ? 28.542 4.542 15.533 1.00 52.97 87 SER A N 1
ATOM 686 C CA . SER A 1 87 ? 28.013 4.354 16.890 1.00 52.97 87 SER A CA 1
ATOM 687 C C . SER A 1 87 ? 27.869 5.684 17.633 1.00 52.97 87 SER A C 1
ATOM 689 O O . SER A 1 87 ? 26.842 5.909 18.265 1.00 52.97 87 SER A O 1
ATOM 691 N N . PHE A 1 88 ? 28.834 6.599 17.508 1.00 58.34 88 PHE A N 1
ATOM 692 C CA . PHE A 1 88 ? 28.766 7.935 18.106 1.00 58.34 88 PHE A CA 1
ATOM 693 C C . PHE A 1 88 ? 27.685 8.824 17.484 1.00 58.34 88 PHE A C 1
ATOM 695 O O . PHE A 1 88 ? 27.136 9.660 18.189 1.00 58.34 88 PHE A O 1
ATOM 702 N N . LEU A 1 89 ? 27.324 8.627 16.214 1.00 59.38 89 LEU A N 1
ATOM 703 C CA . LEU A 1 89 ? 26.177 9.305 15.595 1.00 59.38 89 LEU A CA 1
ATOM 704 C C . LEU A 1 89 ? 24.845 8.619 15.937 1.00 59.38 89 LEU A C 1
ATOM 706 O O . LEU A 1 89 ? 23.849 9.269 16.247 1.00 59.38 89 LEU A O 1
ATOM 710 N N . LEU A 1 90 ? 24.816 7.287 15.906 1.00 52.53 90 LEU A N 1
ATOM 711 C CA . LEU A 1 90 ? 23.589 6.502 16.020 1.00 52.53 90 LEU A CA 1
ATOM 712 C C . LEU A 1 90 ? 23.115 6.315 17.460 1.00 52.53 90 LEU A C 1
ATOM 714 O O . LEU A 1 90 ? 21.915 6.098 17.654 1.00 52.53 90 LEU A O 1
ATOM 718 N N . ILE A 1 91 ? 24.006 6.328 18.457 1.00 52.97 91 ILE A N 1
ATOM 719 C CA . ILE A 1 91 ? 23.640 6.155 19.871 1.00 52.97 91 ILE A CA 1
ATOM 720 C C . ILE A 1 91 ? 22.916 7.404 20.399 1.00 52.97 91 ILE A C 1
ATOM 722 O O . ILE A 1 91 ? 21.790 7.237 20.868 1.00 52.97 91 ILE A O 1
ATOM 726 N N . PRO A 1 92 ? 23.440 8.640 20.265 1.00 52.00 92 PRO A N 1
ATOM 727 C CA . PRO A 1 92 ? 22.721 9.843 20.683 1.00 52.00 92 PRO A CA 1
ATOM 728 C C . PRO A 1 92 ? 21.397 10.006 19.935 1.00 52.00 92 PRO A C 1
ATOM 730 O O . PRO A 1 92 ? 20.367 10.190 20.575 1.00 52.00 92 PRO A O 1
ATOM 733 N N . ALA A 1 93 ? 21.378 9.803 18.611 1.00 50.97 93 ALA A N 1
ATOM 734 C CA . ALA A 1 93 ? 20.143 9.854 17.823 1.00 50.97 93 ALA A CA 1
ATOM 735 C C . ALA A 1 93 ? 19.091 8.826 18.291 1.00 50.97 93 ALA A C 1
ATOM 737 O O . ALA A 1 93 ? 17.895 9.106 18.285 1.00 50.97 93 ALA A O 1
ATOM 738 N N . ALA A 1 94 ? 19.514 7.640 18.742 1.00 47.78 94 ALA A N 1
ATOM 739 C CA . ALA A 1 94 ? 18.605 6.636 19.296 1.00 47.78 94 ALA A CA 1
ATOM 740 C C . ALA A 1 94 ? 18.097 6.967 20.695 1.00 47.78 94 ALA A C 1
ATOM 742 O O . ALA A 1 94 ? 16.942 6.676 21.002 1.00 47.78 94 ALA A O 1
ATOM 743 N N . VAL A 1 95 ? 18.948 7.555 21.535 1.00 49.94 95 VAL A N 1
ATOM 744 C CA . VAL A 1 95 ? 18.557 8.026 22.864 1.00 49.94 95 VAL A CA 1
ATOM 745 C C . VAL A 1 95 ? 17.538 9.160 22.715 1.00 49.94 95 VAL A C 1
ATOM 747 O O . VAL A 1 95 ? 16.454 9.063 23.283 1.00 49.94 95 VAL A O 1
ATOM 750 N N . PHE A 1 96 ? 17.806 10.156 21.866 1.00 48.12 96 PHE A N 1
ATOM 751 C CA . PHE A 1 96 ? 16.902 11.284 21.611 1.00 48.12 96 PHE A CA 1
ATOM 752 C C . PHE A 1 96 ? 15.579 10.874 20.959 1.00 48.12 96 PHE A C 1
ATOM 754 O O . PHE A 1 96 ? 14.520 11.256 21.449 1.00 48.12 96 PHE A O 1
ATOM 761 N N . ALA A 1 97 ? 15.595 10.011 19.940 1.00 47.94 97 ALA A N 1
ATOM 762 C CA . ALA A 1 97 ? 14.359 9.522 19.332 1.00 47.94 97 ALA A CA 1
ATOM 763 C C . ALA A 1 97 ? 13.484 8.738 20.323 1.00 47.94 97 ALA A C 1
ATOM 765 O O . ALA A 1 97 ? 12.258 8.775 20.240 1.00 47.94 97 ALA A O 1
ATOM 766 N N . ARG A 1 98 ? 14.087 8.048 21.301 1.00 42.03 98 ARG A N 1
ATOM 767 C CA . ARG A 1 98 ? 13.333 7.400 22.380 1.00 42.03 98 ARG A CA 1
ATOM 768 C C . ARG A 1 98 ? 12.626 8.442 23.254 1.00 42.03 98 ARG A C 1
ATOM 770 O O . ARG A 1 98 ? 11.485 8.207 23.638 1.00 42.03 98 ARG A O 1
ATOM 777 N N . PHE A 1 99 ? 13.255 9.589 23.510 1.00 42.94 99 PHE A N 1
ATOM 778 C CA . PHE A 1 99 ? 12.686 10.685 24.301 1.00 42.94 99 PHE A CA 1
ATOM 779 C C . PHE A 1 99 ? 11.695 11.585 23.546 1.00 42.94 99 PHE A C 1
ATOM 781 O O . PHE A 1 99 ? 10.820 12.133 24.200 1.00 42.94 99 PHE A O 1
ATOM 788 N N . GLU A 1 100 ? 11.755 11.708 22.216 1.00 41.62 100 GLU A N 1
ATOM 789 C CA . GLU A 1 100 ? 10.758 12.462 21.424 1.00 41.62 100 GLU A CA 1
ATOM 790 C C . GLU A 1 100 ? 9.530 11.638 21.026 1.00 41.62 100 GLU A C 1
ATOM 792 O O . GLU A 1 100 ? 8.422 12.165 20.907 1.00 41.62 100 GLU A O 1
ATOM 797 N N . VAL A 1 101 ? 9.700 10.329 20.824 1.00 42.53 101 VAL A N 1
ATOM 798 C CA . VAL A 1 101 ? 8.585 9.444 20.475 1.00 42.53 101 VAL A CA 1
ATOM 799 C C . VAL A 1 101 ? 7.713 9.202 21.710 1.00 42.53 101 VAL A C 1
ATOM 801 O O . VAL A 1 101 ? 6.497 9.237 21.592 1.00 42.53 101 VAL A O 1
ATOM 804 N N . LEU A 1 102 ? 8.285 9.031 22.908 1.00 38.06 102 LEU A N 1
ATOM 805 C CA . LEU A 1 102 ? 7.531 8.704 24.132 1.00 38.06 102 LEU A CA 1
ATOM 806 C C . LEU A 1 102 ? 6.464 9.742 24.579 1.00 38.06 102 LEU A C 1
ATOM 808 O O . LEU A 1 102 ? 5.391 9.305 25.000 1.00 38.06 102 LEU A O 1
ATOM 812 N N . PRO A 1 103 ? 6.677 11.072 24.500 1.00 39.97 103 PRO A N 1
ATOM 813 C CA . PRO A 1 103 ? 5.713 12.070 24.967 1.00 39.97 103 PRO A CA 1
ATOM 814 C C . PRO A 1 103 ? 4.435 12.139 24.129 1.00 39.97 103 PRO A C 1
ATOM 816 O O . PRO A 1 103 ? 3.359 12.277 24.705 1.00 39.97 103 PRO A O 1
ATOM 819 N N . ARG A 1 104 ? 4.510 11.966 22.796 1.00 48.09 104 ARG A N 1
ATOM 820 C CA . ARG A 1 104 ? 3.315 12.018 21.927 1.00 48.09 104 ARG A CA 1
ATOM 821 C C . ARG A 1 104 ? 2.309 10.897 22.220 1.00 48.09 104 ARG A C 1
ATOM 823 O O . ARG A 1 104 ? 1.122 11.093 22.006 1.00 48.09 104 ARG A O 1
ATOM 830 N N . TYR A 1 105 ? 2.757 9.755 22.750 1.00 47.41 105 TYR A N 1
ATOM 831 C CA . TYR A 1 105 ? 1.884 8.598 23.020 1.00 47.41 105 TYR A CA 1
ATOM 832 C C . TYR A 1 105 ? 1.483 8.435 24.487 1.00 47.41 105 TYR A C 1
ATOM 834 O O . TYR A 1 105 ? 0.634 7.598 24.792 1.00 47.41 105 TYR A O 1
ATOM 842 N N . LYS A 1 106 ? 2.073 9.203 25.413 1.00 43.72 106 LYS A N 1
ATOM 843 C CA . LYS A 1 106 ? 1.700 9.128 26.834 1.00 43.72 106 LYS A CA 1
ATOM 844 C C . LYS A 1 106 ? 0.330 9.758 27.116 1.00 43.72 106 LYS A C 1
ATOM 846 O O . LYS A 1 106 ? -0.295 9.383 28.096 1.00 43.72 106 LYS A O 1
ATOM 851 N N . ILE A 1 107 ? -0.143 10.648 26.240 1.00 48.03 107 ILE A N 1
ATOM 852 C CA . ILE A 1 107 ? -1.390 11.412 26.417 1.00 48.03 107 ILE A CA 1
ATOM 853 C C . ILE A 1 107 ? -2.646 10.606 26.010 1.00 48.03 107 ILE A C 1
ATOM 855 O O . ILE A 1 107 ? -3.747 10.944 26.416 1.00 48.03 107 ILE A O 1
ATOM 859 N N . GLN A 1 108 ? -2.520 9.499 25.266 1.00 52.53 108 GLN A N 1
ATOM 860 C CA . GLN A 1 108 ? -3.683 8.801 24.678 1.00 52.53 108 GLN A CA 1
ATOM 861 C C . GLN A 1 108 ? -4.172 7.543 25.413 1.00 52.53 108 GLN A C 1
ATOM 863 O O . GLN A 1 108 ? -5.158 6.948 24.988 1.00 52.53 108 GLN A O 1
ATOM 868 N N . ARG A 1 109 ? -3.537 7.126 26.517 1.00 51.88 109 ARG A N 1
ATOM 869 C CA . ARG A 1 109 ? -3.981 5.936 27.277 1.00 51.88 109 ARG A CA 1
ATOM 870 C C . ARG A 1 109 ? -5.254 6.146 28.107 1.00 51.88 109 ARG A C 1
ATOM 872 O O . ARG A 1 109 ? -5.789 5.165 28.608 1.00 51.88 109 ARG A O 1
ATOM 879 N N . GLU A 1 110 ? -5.747 7.376 28.229 1.00 56.12 110 GLU A N 1
ATOM 880 C CA . GLU A 1 110 ? -6.913 7.733 29.056 1.00 56.12 110 GLU A CA 1
ATOM 881 C C . GLU A 1 110 ? -8.201 7.924 28.236 1.00 56.12 110 GLU A C 1
ATOM 883 O O . GLU A 1 110 ? -9.071 8.710 28.599 1.00 56.12 110 GLU A O 1
ATOM 888 N N . ARG A 1 111 ? -8.350 7.227 27.103 1.00 67.25 111 ARG A N 1
ATOM 889 C CA . ARG A 1 111 ? -9.628 7.233 26.379 1.00 67.25 111 ARG A CA 1
ATOM 890 C C . ARG A 1 111 ? -10.642 6.312 27.044 1.00 67.25 111 ARG A C 1
ATOM 892 O O . ARG A 1 111 ? -10.415 5.108 27.124 1.00 67.25 111 ARG A O 1
ATOM 899 N N . THR A 1 112 ? -11.772 6.883 27.449 1.00 63.38 112 THR A N 1
ATOM 900 C CA . THR A 1 112 ? -12.937 6.150 27.969 1.00 63.38 112 THR A CA 1
ATOM 901 C C . THR A 1 112 ? -13.987 5.869 26.899 1.00 63.38 112 THR A C 1
ATOM 903 O O . THR A 1 112 ? -14.708 4.880 27.008 1.00 63.38 112 THR A O 1
ATOM 906 N N . ASP A 1 113 ? -14.044 6.694 25.849 1.00 74.62 113 ASP A N 1
ATOM 907 C CA . ASP A 1 113 ? -15.148 6.660 24.891 1.00 74.62 113 ASP A CA 1
ATOM 908 C C . ASP A 1 113 ? -14.746 5.935 23.600 1.00 74.62 113 ASP A C 1
ATOM 910 O O . ASP A 1 113 ? -13.705 6.274 23.011 1.00 74.62 113 ASP A O 1
ATOM 914 N N . PRO A 1 114 ? -15.551 4.958 23.143 1.00 77.38 114 PRO A N 1
ATOM 915 C CA . PRO A 1 114 ? -15.236 4.190 21.950 1.00 77.38 114 PRO A CA 1
ATOM 916 C C . PRO A 1 114 ? -15.345 5.036 20.675 1.00 77.38 114 PRO A C 1
ATOM 918 O O . PRO A 1 114 ? -16.021 6.066 20.639 1.00 77.38 114 PRO A O 1
ATOM 921 N N . SER A 1 115 ? -14.632 4.636 19.620 1.00 86.75 115 SER A N 1
ATOM 922 C CA . SER A 1 115 ? -14.480 5.475 18.423 1.00 86.75 115 SER A CA 1
ATOM 923 C C . SER A 1 115 ? -14.010 4.784 17.171 1.00 86.75 115 SER A C 1
ATOM 925 O O . SER A 1 115 ? -13.597 3.631 17.197 1.00 86.75 115 SER A O 1
ATOM 927 N N . VAL A 1 116 ? -13.995 5.543 16.078 1.00 91.19 116 VAL A N 1
ATOM 928 C CA . VAL A 1 116 ? -13.370 5.124 14.835 1.00 91.19 116 VAL A CA 1
ATOM 929 C C . VAL A 1 116 ? -11.875 5.458 14.842 1.00 91.19 116 VAL A C 1
ATOM 931 O O . VAL A 1 116 ? -11.471 6.604 15.045 1.00 91.19 116 VAL A O 1
ATOM 934 N N . ILE A 1 117 ? -11.050 4.441 14.604 1.00 92.25 117 ILE A N 1
ATOM 935 C CA . ILE A 1 117 ? -9.591 4.532 14.559 1.00 92.25 117 ILE A CA 1
ATOM 936 C C . ILE A 1 117 ? -9.104 4.132 13.170 1.00 92.25 117 ILE A C 1
ATOM 938 O O . ILE A 1 117 ? -9.381 3.026 12.711 1.00 92.25 117 ILE A O 1
ATOM 942 N N . LEU A 1 118 ? -8.331 4.992 12.513 1.00 93.31 118 LEU A N 1
ATOM 943 C CA . LEU A 1 118 ? -7.658 4.673 11.259 1.00 93.31 118 LEU A CA 1
ATOM 944 C C . LEU A 1 118 ? -6.230 4.221 11.547 1.00 93.31 118 LEU A C 1
ATOM 946 O O . LEU A 1 118 ? -5.468 4.896 12.238 1.00 93.31 118 LEU A O 1
ATOM 950 N N . VAL A 1 119 ? -5.850 3.085 10.977 1.00 93.25 119 VAL A N 1
ATOM 951 C CA . VAL A 1 119 ? -4.496 2.537 11.067 1.00 93.25 119 VAL A CA 1
ATOM 952 C C . VAL A 1 119 ? -4.035 2.061 9.697 1.00 93.25 119 VAL A C 1
ATOM 954 O O . VAL A 1 119 ? -4.844 1.706 8.843 1.00 93.25 119 VAL A O 1
ATOM 957 N N . GLY A 1 120 ? -2.725 2.023 9.469 1.00 91.69 120 GLY A N 1
ATOM 958 C CA . GLY A 1 120 ? -2.179 1.512 8.217 1.00 91.69 120 GLY A CA 1
ATOM 959 C C . GLY A 1 120 ? -0.850 2.152 7.822 1.00 91.69 120 GLY A C 1
ATOM 960 O O . GLY A 1 120 ? -0.217 2.831 8.636 1.00 91.69 120 GLY A O 1
ATOM 961 N N . PRO A 1 121 ? -0.401 1.906 6.582 1.00 88.00 121 PRO A N 1
ATOM 962 C CA . PRO A 1 121 ? 0.851 2.428 6.046 1.00 88.00 121 PRO A CA 1
ATOM 963 C C . PRO A 1 121 ? 0.754 3.923 5.693 1.00 88.00 121 PRO A C 1
ATOM 965 O O . PRO A 1 121 ? -0.253 4.593 5.932 1.00 88.00 121 PRO A O 1
ATOM 968 N N . SER A 1 122 ? 1.823 4.454 5.096 1.00 84.69 122 SER A N 1
ATOM 969 C CA . SER A 1 122 ? 2.003 5.881 4.800 1.00 84.69 122 SER A CA 1
ATOM 970 C C . SER A 1 122 ? 0.867 6.510 3.995 1.00 84.69 122 SER A C 1
ATOM 972 O O . SER A 1 122 ? 0.523 7.654 4.273 1.00 84.69 122 SER A O 1
ATOM 974 N N . PHE A 1 123 ? 0.243 5.805 3.048 1.00 86.19 123 PHE A N 1
ATOM 975 C CA . PHE A 1 123 ? -0.881 6.364 2.286 1.00 86.19 123 PHE A CA 1
ATOM 976 C C . PHE A 1 123 ? -2.130 6.638 3.143 1.00 86.19 123 PHE A C 1
ATOM 978 O O . PHE A 1 123 ? -2.841 7.593 2.860 1.00 86.19 123 PHE A O 1
ATOM 985 N N . VAL A 1 124 ? -2.354 5.908 4.244 1.00 91.19 124 VAL A N 1
ATOM 986 C CA . VAL A 1 124 ? -3.449 6.204 5.195 1.00 91.19 124 VAL A CA 1
ATOM 987 C C . VAL A 1 124 ? -3.146 7.467 5.996 1.00 91.19 124 VAL A C 1
ATOM 989 O O . VAL A 1 124 ? -4.025 8.292 6.239 1.00 91.19 124 VAL A O 1
ATOM 992 N N . ARG A 1 125 ? -1.878 7.668 6.369 1.00 88.38 125 ARG A N 1
ATOM 993 C CA . ARG A 1 125 ? -1.441 8.877 7.080 1.00 88.38 125 ARG A CA 1
ATOM 994 C C . ARG A 1 125 ? -1.687 10.136 6.249 1.00 88.38 125 ARG A C 1
ATOM 996 O O . ARG A 1 125 ? -2.069 11.166 6.791 1.00 88.38 125 ARG A O 1
ATOM 1003 N N . ARG A 1 126 ? -1.486 10.055 4.930 1.00 88.25 126 ARG A N 1
ATOM 1004 C CA . ARG A 1 126 ? -1.659 11.191 4.007 1.00 88.25 126 ARG A CA 1
ATOM 1005 C C . ARG A 1 126 ? -3.100 11.693 3.895 1.00 88.25 126 ARG A C 1
ATOM 1007 O O . ARG A 1 126 ? -3.298 12.790 3.388 1.00 88.25 126 ARG A O 1
ATOM 1014 N N . LEU A 1 127 ? -4.076 10.944 4.409 1.00 89.62 127 LEU A N 1
ATOM 1015 C CA . LEU A 1 127 ? -5.467 11.393 4.511 1.00 89.62 127 LEU A CA 1
ATOM 1016 C C . LEU A 1 127 ? -5.668 12.489 5.575 1.00 89.62 127 LEU A C 1
ATOM 1018 O O . LEU A 1 127 ? -6.682 13.187 5.548 1.00 89.62 127 LEU A O 1
ATOM 1022 N N . GLY A 1 128 ? -4.699 12.664 6.481 1.00 87.44 128 GLY A N 1
ATOM 1023 C CA . GLY A 1 128 ? -4.722 13.687 7.522 1.00 87.44 128 GLY A CA 1
ATOM 1024 C C . GLY A 1 128 ? -5.653 13.356 8.690 1.00 87.44 128 GLY A C 1
ATOM 1025 O O . GLY A 1 128 ? -5.959 12.190 8.952 1.00 87.44 128 GLY A O 1
ATOM 1026 N N . GLU A 1 129 ? -6.073 14.404 9.397 1.00 87.69 129 GLU A N 1
ATOM 1027 C CA . GLU A 1 129 ? -6.910 14.331 10.601 1.00 87.69 129 GLU A CA 1
ATOM 1028 C C . GLU A 1 129 ? -8.393 14.314 10.250 1.00 87.69 129 GLU A C 1
ATOM 1030 O O . GLU A 1 129 ? -8.814 15.104 9.412 1.00 87.69 129 GLU A O 1
ATOM 1035 N N . PHE A 1 130 ? -9.196 13.475 10.896 1.00 86.94 130 PHE A N 1
ATOM 1036 C CA . PHE A 1 130 ? -10.645 13.403 10.689 1.00 86.94 130 PHE A CA 1
ATOM 1037 C C . PHE A 1 130 ? -11.372 13.993 11.901 1.00 86.94 130 PHE A C 1
ATOM 1039 O O . PHE A 1 130 ? -10.909 13.845 13.026 1.00 86.94 130 PHE A O 1
ATOM 1046 N N . GLU A 1 131 ? -12.526 14.631 11.694 1.00 85.19 131 GLU A N 1
ATOM 1047 C CA . GLU A 1 131 ? -13.302 15.217 12.801 1.00 85.19 131 GLU A CA 1
ATOM 1048 C C . GLU A 1 131 ? -13.811 14.145 13.779 1.00 85.19 131 GLU A C 1
ATOM 1050 O O . GLU A 1 131 ? -13.767 14.318 14.995 1.00 85.19 131 GLU A O 1
ATOM 1055 N N . HIS A 1 132 ? -14.252 13.004 13.242 1.00 85.25 132 HIS A N 1
ATOM 1056 C CA . HIS A 1 132 ? -14.880 11.922 14.008 1.00 85.25 132 HIS A CA 1
ATOM 1057 C C . HIS A 1 132 ? -14.032 10.644 14.071 1.00 85.25 132 HIS A C 1
ATOM 1059 O O . HIS A 1 132 ? -14.543 9.575 14.407 1.00 85.25 132 HIS A O 1
ATOM 1065 N N . ALA A 1 133 ? -12.742 10.723 13.737 1.00 88.56 133 ALA A N 1
ATOM 1066 C CA . ALA A 1 133 ? -11.851 9.573 13.812 1.00 88.56 133 ALA A CA 1
ATOM 1067 C C . ALA A 1 133 ? -10.413 9.967 14.147 1.00 88.56 133 ALA A C 1
ATOM 1069 O O . ALA A 1 133 ? -9.930 11.025 13.754 1.00 88.56 133 ALA A O 1
ATOM 1070 N N . GLN A 1 134 ? -9.704 9.077 14.839 1.00 89.38 134 GLN A N 1
ATOM 1071 C CA . GLN A 1 134 ? -8.283 9.263 15.135 1.00 89.38 134 GLN A CA 1
ATOM 1072 C C . GLN A 1 134 ? -7.435 8.518 14.112 1.00 89.38 134 GLN A C 1
ATOM 1074 O O . GLN A 1 134 ? -7.610 7.316 13.915 1.00 89.38 134 GLN A O 1
ATOM 1079 N N . ASN A 1 135 ? -6.495 9.214 13.475 1.00 90.00 135 ASN A N 1
ATOM 1080 C CA . ASN A 1 135 ? -5.587 8.608 12.509 1.00 90.00 135 ASN A CA 1
ATOM 1081 C C . ASN A 1 135 ? -4.244 8.258 13.165 1.00 90.00 135 ASN A C 1
ATOM 1083 O O . ASN A 1 135 ? -3.400 9.119 13.396 1.00 90.00 135 ASN A O 1
ATOM 1087 N N . PHE A 1 136 ? -4.024 6.974 13.452 1.00 88.12 136 PHE A N 1
ATOM 1088 C CA . PHE A 1 136 ? -2.763 6.461 13.996 1.00 88.12 136 PHE A CA 1
ATOM 1089 C C . PHE A 1 136 ? -1.802 5.926 12.930 1.00 88.12 136 PHE A C 1
ATOM 1091 O O . PHE A 1 136 ? -0.794 5.293 13.271 1.00 88.12 136 PHE A O 1
ATOM 1098 N N . ALA A 1 137 ? -2.070 6.155 11.643 1.00 85.38 137 ALA A N 1
ATOM 1099 C CA . ALA A 1 137 ? -1.111 5.817 10.603 1.00 85.38 137 ALA A CA 1
ATOM 1100 C C . ALA A 1 137 ? 0.173 6.660 10.750 1.00 85.38 137 ALA A C 1
ATOM 1102 O O . ALA A 1 137 ? 0.142 7.846 11.073 1.00 85.38 137 ALA A O 1
ATOM 1103 N N . LYS A 1 138 ? 1.336 6.048 10.513 1.00 68.56 138 LYS A N 1
ATOM 1104 C CA . LYS A 1 138 ? 2.661 6.691 10.629 1.00 68.56 138 LYS A CA 1
ATOM 1105 C C . LYS A 1 138 ? 3.430 6.556 9.320 1.00 68.56 138 LYS A C 1
ATOM 1107 O O . LYS A 1 138 ? 3.037 5.831 8.407 1.00 68.56 138 LYS A O 1
ATOM 1112 N N . ASP A 1 139 ? 4.560 7.252 9.252 1.00 53.81 139 ASP A N 1
ATOM 1113 C CA . ASP A 1 139 ? 5.545 7.069 8.191 1.00 53.81 139 ASP A CA 1
ATOM 1114 C C . ASP A 1 139 ? 6.000 5.617 8.109 1.00 53.81 139 ASP A C 1
ATOM 1116 O O . ASP A 1 139 ? 6.558 5.105 9.080 1.00 53.81 139 ASP A O 1
ATOM 1120 N N . ALA A 1 140 ? 5.758 4.988 6.953 1.00 57.03 140 ALA A N 1
ATOM 1121 C CA . ALA A 1 140 ? 6.167 3.631 6.591 1.00 57.03 140 ALA A CA 1
ATOM 1122 C C . ALA A 1 140 ? 5.999 2.614 7.735 1.00 57.03 140 ALA A C 1
ATOM 1124 O O . ALA A 1 140 ? 6.970 2.267 8.416 1.00 57.03 140 ALA A O 1
ATOM 1125 N N . ILE A 1 141 ? 4.760 2.156 7.945 1.00 66.88 141 ILE A N 1
ATOM 1126 C CA . ILE A 1 141 ? 4.424 1.132 8.937 1.00 66.88 141 ILE A CA 1
ATOM 1127 C C . ILE A 1 141 ? 4.358 -0.249 8.275 1.00 66.88 141 ILE A C 1
ATOM 1129 O O . ILE A 1 141 ? 3.587 -0.470 7.339 1.00 66.88 141 ILE A O 1
ATOM 1133 N N . LEU A 1 142 ? 5.147 -1.194 8.790 1.00 78.94 142 LEU A N 1
ATOM 1134 C CA . LEU A 1 142 ? 5.019 -2.619 8.462 1.00 78.94 142 LEU A CA 1
ATOM 1135 C C . LEU A 1 142 ? 3.754 -3.198 9.124 1.00 78.94 142 LEU A C 1
ATOM 1137 O O . LEU A 1 142 ? 3.446 -2.808 10.247 1.00 78.94 142 LEU A O 1
ATOM 1141 N N . PRO A 1 143 ? 3.059 -4.192 8.544 1.00 86.62 143 PRO A N 1
ATOM 1142 C CA . PRO A 1 143 ? 1.842 -4.753 9.149 1.00 86.62 143 PRO A CA 1
ATOM 1143 C C . PRO A 1 143 ? 1.972 -5.159 10.635 1.00 86.62 143 PRO A C 1
ATOM 1145 O O . PRO A 1 143 ? 1.053 -4.979 11.439 1.00 86.62 143 PRO A O 1
ATOM 1148 N N . CYS A 1 144 ? 3.146 -5.649 11.037 1.00 82.06 144 CYS A N 1
ATOM 1149 C CA . CYS A 1 144 ? 3.466 -5.993 12.423 1.00 82.06 144 CYS A CA 1
ATOM 1150 C C . CYS A 1 144 ? 3.547 -4.777 13.370 1.00 82.06 144 CYS A C 1
ATOM 1152 O O . CYS A 1 144 ? 3.201 -4.889 14.543 1.00 82.06 144 CYS A O 1
ATOM 1154 N N . GLU A 1 145 ? 3.971 -3.610 12.887 1.00 80.25 145 GLU A N 1
ATOM 1155 C CA . GLU A 1 145 ? 3.955 -2.358 13.647 1.00 80.25 145 GLU A CA 1
ATOM 1156 C C . GLU A 1 145 ? 2.524 -1.832 13.801 1.00 80.25 145 GLU A C 1
ATOM 1158 O O . GLU A 1 145 ? 2.158 -1.404 14.895 1.00 80.25 145 GLU A O 1
ATOM 1163 N N . THR A 1 146 ? 1.688 -1.946 12.759 1.00 86.19 146 THR A N 1
ATOM 1164 C CA . THR A 1 146 ? 0.257 -1.612 12.853 1.00 86.19 146 THR A CA 1
ATOM 1165 C C . THR A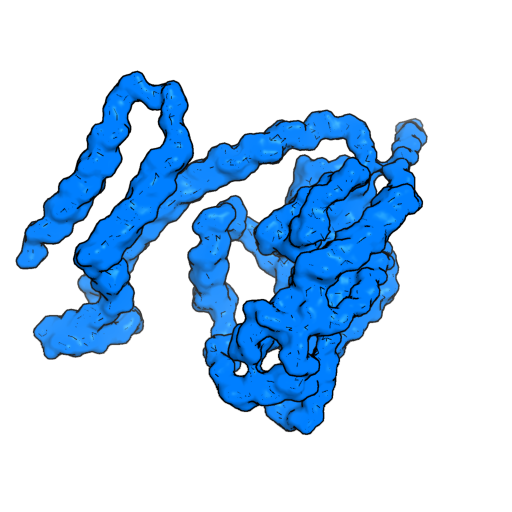 1 146 ? -0.435 -2.465 13.911 1.00 86.19 146 THR A C 1
ATOM 1167 O O . THR A 1 146 ? -1.221 -1.956 14.703 1.00 86.19 146 THR A O 1
ATOM 1170 N N . THR A 1 147 ? -0.088 -3.753 13.987 1.00 87.56 147 THR A N 1
ATOM 1171 C CA . THR A 1 147 ? -0.625 -4.664 15.012 1.00 87.56 147 THR A CA 1
ATOM 1172 C C . THR A 1 147 ? -0.282 -4.193 16.422 1.00 87.56 147 THR A C 1
ATOM 1174 O O . THR A 1 147 ? -1.155 -4.159 17.281 1.00 87.56 147 THR A O 1
ATOM 1177 N N . LYS A 1 148 ? 0.956 -3.743 16.661 1.00 85.06 148 LYS A N 1
ATOM 1178 C CA . LYS A 1 148 ? 1.334 -3.181 17.967 1.00 85.06 148 LYS A CA 1
ATOM 1179 C C . LYS A 1 148 ? 0.541 -1.924 18.306 1.00 85.06 148 LYS A C 1
ATOM 1181 O O . LYS A 1 148 ? 0.214 -1.731 19.467 1.00 85.06 148 LYS A O 1
ATOM 1186 N N . ILE A 1 149 ? 0.246 -1.076 17.319 1.00 85.38 149 ILE A N 1
ATOM 1187 C CA . ILE A 1 149 ? -0.580 0.118 17.536 1.00 85.38 149 ILE A CA 1
ATOM 1188 C C . ILE A 1 149 ? -1.986 -0.294 17.972 1.00 85.38 149 ILE A C 1
ATOM 1190 O O . ILE A 1 149 ? -2.483 0.211 18.975 1.00 85.38 149 ILE A O 1
ATOM 1194 N N . ILE A 1 150 ? -2.586 -1.253 17.266 1.00 90.19 150 ILE A N 1
ATOM 1195 C CA . ILE A 1 150 ? -3.905 -1.789 17.610 1.00 90.19 150 ILE A CA 1
ATOM 1196 C C . ILE A 1 150 ? -3.901 -2.337 19.043 1.00 90.19 150 ILE A C 1
ATOM 1198 O O . ILE A 1 150 ? -4.723 -1.938 19.858 1.00 90.19 150 ILE A O 1
ATOM 1202 N N . GLU A 1 151 ? -2.933 -3.187 19.383 1.00 89.25 151 GLU A N 1
ATOM 1203 C CA . GLU A 1 151 ? -2.847 -3.833 20.700 1.00 89.25 151 GLU A CA 1
ATOM 1204 C C . GLU A 1 151 ? -2.541 -2.870 21.857 1.00 89.25 151 GLU A C 1
ATOM 1206 O O . GLU A 1 151 ? -2.885 -3.161 23.000 1.00 89.25 151 GLU A O 1
ATOM 1211 N N . GLN A 1 152 ? -1.848 -1.759 21.596 1.00 85.75 152 GLN A N 1
ATOM 1212 C CA . GLN A 1 152 ? -1.413 -0.827 22.641 1.00 85.75 152 GLN A CA 1
ATOM 1213 C C . GLN A 1 152 ? -2.369 0.342 22.863 1.00 85.75 152 GLN A C 1
ATOM 1215 O O . GLN A 1 152 ? -2.359 0.902 23.963 1.00 85.75 152 GLN A O 1
ATOM 1220 N N . TYR A 1 153 ? -3.115 0.744 21.831 1.00 84.88 153 TYR A N 1
ATOM 1221 C CA . TYR A 1 153 ? -3.868 2.000 21.829 1.00 84.88 153 TYR A CA 1
ATOM 1222 C C . TYR A 1 153 ? -5.354 1.849 21.498 1.00 84.88 153 TYR A C 1
ATOM 1224 O O . TYR A 1 153 ? -6.094 2.792 21.752 1.00 84.88 153 TYR A O 1
ATOM 1232 N N . CYS A 1 154 ? -5.802 0.714 20.948 1.00 87.62 154 CYS A N 1
ATOM 1233 C CA . CYS A 1 154 ? -7.216 0.506 20.626 1.00 87.62 154 CYS A CA 1
ATOM 1234 C C . CYS A 1 154 ? -7.898 -0.352 21.695 1.00 87.62 154 CYS A C 1
ATOM 1236 O O . CYS A 1 154 ? -7.349 -1.356 22.153 1.00 87.62 154 CYS A O 1
ATOM 1238 N N . GLN A 1 155 ? -9.119 0.026 22.056 1.00 89.44 155 GLN A N 1
ATOM 1239 C CA . GLN A 1 155 ? -10.005 -0.756 22.906 1.00 89.44 155 GLN A CA 1
ATOM 1240 C C . GLN A 1 155 ? -10.817 -1.756 22.065 1.00 89.44 155 GLN A C 1
ATOM 1242 O O . GLN A 1 155 ? -11.038 -1.534 20.871 1.00 89.44 155 GLN A O 1
ATOM 1247 N N . PRO A 1 156 ? -11.323 -2.853 22.660 1.00 91.06 156 PRO A N 1
ATOM 1248 C CA . PRO A 1 156 ? -12.196 -3.796 21.954 1.00 91.06 156 PRO A CA 1
ATOM 1249 C C . PRO A 1 156 ? -13.481 -3.170 21.387 1.00 91.06 156 PRO A C 1
ATOM 1251 O O . PRO A 1 156 ? -14.037 -3.696 20.428 1.00 91.06 156 PRO A O 1
ATOM 1254 N N . SER A 1 157 ? -13.949 -2.068 21.979 1.00 90.62 157 SER A N 1
ATOM 1255 C CA . SER A 1 157 ? -15.142 -1.319 21.568 1.00 90.62 157 SER A CA 1
ATOM 1256 C C . SER A 1 157 ? -14.888 -0.297 20.454 1.00 90.62 157 SER A C 1
ATOM 1258 O O . SER A 1 157 ? -15.844 0.244 19.900 1.00 90.62 157 SER A O 1
ATOM 1260 N N . ASP A 1 158 ? -13.629 -0.018 20.102 1.00 92.00 158 ASP A N 1
ATOM 1261 C CA . ASP A 1 158 ? -13.322 0.850 18.965 1.00 92.00 158 ASP A CA 1
ATOM 1262 C C . ASP A 1 158 ? -13.730 0.184 17.645 1.00 92.00 158 ASP A C 1
ATOM 1264 O O . ASP A 1 158 ? -13.739 -1.034 17.516 1.00 92.00 158 ASP A O 1
ATOM 1268 N N . THR A 1 159 ? -14.026 0.975 16.621 1.00 93.56 159 THR A N 1
ATOM 1269 C CA . THR A 1 159 ? -14.126 0.519 15.233 1.00 93.56 159 THR A CA 1
ATOM 1270 C C . THR A 1 159 ? -12.809 0.813 14.535 1.00 93.56 159 THR A C 1
ATOM 1272 O O . THR A 1 159 ? -12.432 1.971 14.378 1.00 93.56 159 THR A O 1
ATOM 1275 N N . ILE A 1 160 ? -12.097 -0.220 14.091 1.00 94.75 160 ILE A N 1
ATOM 1276 C CA . ILE A 1 160 ? -10.773 -0.045 13.490 1.00 94.75 160 ILE A CA 1
ATOM 1277 C C . ILE A 1 160 ? -10.892 -0.128 11.969 1.00 94.75 160 ILE A C 1
ATOM 1279 O O . ILE A 1 160 ? -11.292 -1.153 11.420 1.00 94.75 160 ILE A O 1
ATOM 1283 N N . LEU A 1 161 ? -10.494 0.935 11.280 1.00 95.50 161 LEU A N 1
ATOM 1284 C CA . LEU A 1 161 ? -10.350 0.994 9.832 1.00 95.50 161 LEU A CA 1
ATOM 1285 C C . LEU A 1 161 ? -8.875 0.793 9.467 1.00 95.50 161 LEU A C 1
ATOM 1287 O O . LEU A 1 161 ? -8.051 1.697 9.610 1.00 95.50 161 LEU A O 1
ATOM 1291 N N . TYR A 1 162 ? -8.529 -0.410 9.009 1.00 95.62 162 TYR A N 1
ATOM 1292 C CA . TYR A 1 162 ? -7.163 -0.762 8.618 1.00 95.62 162 TYR A CA 1
ATOM 1293 C C . TYR A 1 162 ? -6.982 -0.560 7.114 1.00 95.62 162 TYR A C 1
ATOM 1295 O O . TYR A 1 162 ? -7.488 -1.353 6.325 1.00 95.62 162 TYR A O 1
ATOM 1303 N N . GLY A 1 163 ? -6.203 0.434 6.691 1.00 94.75 163 GLY A N 1
ATOM 1304 C CA . GLY A 1 163 ? -5.851 0.602 5.280 1.00 94.75 163 GLY A CA 1
ATOM 1305 C C . GLY A 1 163 ? -4.770 -0.364 4.801 1.00 94.75 163 GLY A C 1
ATOM 1306 O O . GLY A 1 163 ? -3.711 -0.473 5.422 1.00 94.75 163 GLY A O 1
ATOM 1307 N N . LEU A 1 164 ? -5.014 -1.047 3.681 1.00 93.44 164 LEU A N 1
ATOM 1308 C CA . LEU A 1 164 ? -4.007 -1.842 2.981 1.00 93.44 164 LEU A CA 1
ATOM 1309 C C . LEU A 1 164 ? -4.211 -1.866 1.463 1.00 93.44 164 LEU A C 1
ATOM 1311 O O . LEU A 1 164 ? -5.310 -1.648 0.968 1.00 93.44 164 LEU A O 1
ATOM 1315 N N . CYS A 1 165 ? -3.155 -2.214 0.742 1.00 93.69 165 CYS A N 1
ATOM 1316 C CA . CYS A 1 165 ? -3.172 -2.598 -0.664 1.00 93.69 165 CYS A CA 1
ATOM 1317 C C . CYS A 1 165 ? -2.359 -3.890 -0.857 1.00 93.69 165 CYS A C 1
ATOM 1319 O O . CYS A 1 165 ? -1.771 -4.419 0.093 1.00 93.69 165 CYS A O 1
ATOM 1321 N N . VAL A 1 166 ? -2.294 -4.391 -2.094 1.00 93.12 166 VAL A N 1
ATOM 1322 C CA . VAL A 1 166 ? -1.566 -5.627 -2.434 1.00 93.12 166 VAL A CA 1
ATOM 1323 C C . VAL A 1 166 ? -0.101 -5.593 -1.986 1.00 93.12 166 VAL A C 1
ATOM 1325 O O . VAL A 1 166 ? 0.424 -6.594 -1.511 1.00 93.12 166 VAL A O 1
ATOM 1328 N N . ILE A 1 167 ? 0.547 -4.425 -2.013 1.00 89.62 167 ILE A N 1
ATOM 1329 C CA . ILE A 1 167 ? 1.948 -4.261 -1.595 1.00 89.62 167 ILE A CA 1
ATOM 1330 C C . ILE A 1 167 ? 2.152 -4.742 -0.151 1.00 89.62 167 ILE A C 1
ATOM 1332 O O . ILE A 1 167 ? 3.177 -5.346 0.174 1.00 89.62 167 ILE A O 1
ATOM 1336 N N . ASN A 1 168 ? 1.163 -4.529 0.723 1.00 90.31 168 ASN A N 1
ATOM 1337 C CA . ASN A 1 168 ? 1.280 -4.849 2.140 1.00 90.31 168 ASN A CA 1
ATOM 1338 C C . ASN A 1 168 ? 1.316 -6.355 2.429 1.00 9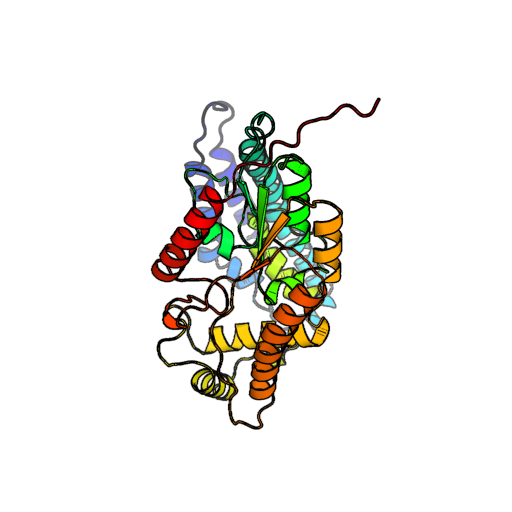0.31 168 ASN A C 1
ATOM 1340 O O . ASN A 1 168 ? 1.851 -6.732 3.474 1.00 90.31 168 ASN A O 1
ATOM 1344 N N . THR A 1 169 ? 0.810 -7.218 1.538 1.00 89.56 169 THR A N 1
ATOM 1345 C CA . THR A 1 169 ? 0.891 -8.683 1.718 1.00 89.56 169 THR A CA 1
ATOM 1346 C C . THR A 1 169 ? 2.344 -9.159 1.718 1.00 89.56 169 THR A C 1
ATOM 1348 O O . THR A 1 169 ? 2.734 -9.963 2.567 1.00 89.56 169 THR A O 1
ATOM 1351 N N . SER A 1 170 ? 3.179 -8.545 0.874 1.00 83.38 170 SER A N 1
ATOM 1352 C CA . SER A 1 170 ? 4.617 -8.814 0.766 1.00 83.38 170 SER A CA 1
ATOM 1353 C C . SER A 1 170 ? 5.454 -8.258 1.934 1.00 83.38 170 SER A C 1
ATOM 1355 O O . SER A 1 170 ? 6.673 -8.439 2.008 1.00 83.38 170 SER A O 1
ATOM 1357 N N . MET A 1 171 ? 4.812 -7.539 2.862 1.00 81.12 171 MET A N 1
ATOM 1358 C CA . MET A 1 171 ? 5.469 -6.894 4.003 1.00 81.12 171 MET A CA 1
ATOM 1359 C C . MET A 1 171 ? 5.159 -7.583 5.341 1.00 81.12 171 MET A C 1
ATOM 1361 O O . MET A 1 171 ? 5.672 -7.180 6.384 1.00 81.12 171 MET A O 1
ATOM 1365 N N . THR A 1 172 ? 4.351 -8.642 5.336 1.00 82.44 172 THR A N 1
ATOM 1366 C CA . THR A 1 172 ? 3.875 -9.322 6.556 1.00 82.44 172 THR A CA 1
ATOM 1367 C C . THR A 1 172 ? 4.965 -10.102 7.299 1.00 82.44 172 THR A C 1
ATOM 1369 O O . THR A 1 172 ? 4.862 -10.297 8.509 1.00 82.44 172 THR A O 1
ATOM 1372 N N . ARG A 1 173 ? 6.035 -10.515 6.607 1.00 72.19 173 ARG A N 1
ATOM 1373 C CA . ARG A 1 173 ? 7.133 -11.324 7.174 1.00 72.19 173 ARG A CA 1
ATOM 1374 C C . ARG A 1 173 ? 8.234 -10.512 7.862 1.00 72.19 173 ARG A C 1
ATOM 1376 O O . ARG A 1 173 ? 9.119 -11.098 8.485 1.00 72.19 173 ARG A O 1
ATOM 1383 N N . TYR A 1 174 ? 8.211 -9.183 7.774 1.00 65.81 174 TYR A N 1
ATOM 1384 C CA . TYR A 1 174 ? 9.230 -8.358 8.422 1.00 65.81 174 TYR A CA 1
ATOM 1385 C C . TYR A 1 174 ? 9.004 -8.296 9.931 1.00 65.81 174 TYR A C 1
ATOM 1387 O O . TYR A 1 174 ? 7.934 -7.914 10.399 1.00 65.81 174 TYR A O 1
ATOM 1395 N N . SER A 1 175 ? 10.031 -8.638 10.709 1.00 57.03 175 SER A N 1
ATOM 1396 C CA . SER A 1 175 ? 10.015 -8.474 12.162 1.00 57.03 175 SER A CA 1
ATOM 1397 C C . SER A 1 175 ? 10.457 -7.066 12.562 1.00 57.03 175 SER A C 1
ATOM 1399 O O . SER A 1 175 ? 11.486 -6.563 12.115 1.00 57.03 175 SER A O 1
ATOM 1401 N N . THR A 1 176 ? 9.711 -6.457 13.485 1.00 52.03 176 THR A N 1
ATOM 1402 C CA . THR A 1 176 ? 10.016 -5.151 14.103 1.00 52.03 176 THR A CA 1
ATOM 1403 C C . THR A 1 176 ? 11.289 -5.096 14.950 1.00 52.03 176 THR A C 1
ATOM 1405 O O . THR A 1 176 ? 11.582 -4.037 15.502 1.00 52.03 176 THR A O 1
ATOM 1408 N N . ALA A 1 177 ? 12.039 -6.194 15.101 1.00 48.53 177 ALA A N 1
ATOM 1409 C CA . ALA A 1 177 ? 13.211 -6.235 15.979 1.00 48.53 177 ALA A CA 1
ATOM 1410 C C . ALA A 1 177 ? 14.296 -5.187 15.629 1.00 48.53 177 ALA A C 1
ATOM 1412 O O . ALA A 1 177 ? 15.191 -4.959 16.438 1.00 48.53 177 ALA A O 1
ATOM 1413 N N . HIS A 1 178 ? 14.208 -4.512 14.471 1.00 40.09 178 HIS A N 1
ATOM 1414 C CA . HIS A 1 178 ? 15.294 -3.674 13.953 1.00 40.09 178 HIS A CA 1
ATOM 1415 C C . HIS A 1 178 ? 14.937 -2.241 13.491 1.00 40.09 178 HIS A C 1
ATOM 1417 O O . HIS A 1 178 ? 15.862 -1.509 13.151 1.00 40.09 178 HIS A O 1
ATOM 1423 N N . VAL A 1 179 ? 13.668 -1.786 13.483 1.00 41.41 179 VAL A N 1
ATOM 1424 C CA . VAL A 1 179 ? 13.279 -0.549 12.735 1.00 41.41 179 VAL A CA 1
ATOM 1425 C C . VAL A 1 179 ? 12.455 0.485 13.536 1.00 41.41 179 VAL A C 1
ATOM 1427 O O . VAL A 1 179 ? 11.849 1.391 12.976 1.00 41.41 179 VAL A O 1
ATOM 1430 N N . SER A 1 180 ? 12.454 0.444 14.871 1.00 41.03 180 SER A N 1
ATOM 1431 C CA . SER A 1 180 ? 11.568 1.309 15.680 1.00 41.03 180 SER A CA 1
ATOM 1432 C C . SER A 1 180 ? 12.082 2.734 15.976 1.00 41.03 180 SER A C 1
ATOM 1434 O O . SER A 1 180 ? 11.691 3.311 16.989 1.00 41.03 180 SER A O 1
ATOM 1436 N N . ILE A 1 181 ? 12.974 3.316 15.165 1.00 44.59 181 ILE A N 1
ATOM 1437 C CA . ILE A 1 181 ? 13.537 4.657 15.425 1.00 44.59 181 ILE A CA 1
ATOM 1438 C C . ILE A 1 181 ? 13.411 5.544 14.167 1.00 44.59 181 ILE A C 1
ATOM 1440 O O . ILE A 1 181 ? 14.050 5.226 13.165 1.00 44.59 181 ILE A O 1
ATOM 1444 N N . PRO A 1 182 ? 12.643 6.657 14.202 1.00 42.00 182 PRO A N 1
ATOM 1445 C CA . PRO A 1 182 ? 12.357 7.509 13.037 1.00 42.00 182 PRO A CA 1
ATOM 1446 C C . PRO A 1 182 ? 13.602 8.022 12.301 1.00 42.00 182 PRO A C 1
ATOM 1448 O O . PRO A 1 182 ? 13.732 7.786 11.108 1.00 42.00 182 PRO A O 1
ATOM 1451 N N . ALA A 1 183 ? 14.582 8.594 13.013 1.00 40.56 183 ALA A N 1
ATOM 1452 C CA . ALA A 1 183 ? 15.833 9.091 12.418 1.00 40.56 183 ALA A CA 1
ATOM 1453 C C . ALA A 1 183 ? 16.756 7.978 11.875 1.00 40.56 183 ALA A C 1
ATOM 1455 O O . ALA A 1 183 ? 17.722 8.239 11.165 1.00 40.56 183 ALA A O 1
ATOM 1456 N N . ARG A 1 184 ? 16.473 6.713 12.212 1.00 46.88 184 ARG A N 1
ATOM 1457 C CA . ARG A 1 184 ? 17.192 5.544 11.700 1.00 46.88 184 ARG A CA 1
ATOM 1458 C C . ARG A 1 184 ? 16.486 4.896 10.513 1.00 46.88 184 ARG A C 1
ATOM 1460 O O . ARG A 1 184 ? 17.092 4.015 9.911 1.00 46.88 184 ARG A O 1
ATOM 1467 N N . LYS A 1 185 ? 15.245 5.278 10.179 1.00 46.75 185 LYS A N 1
ATOM 1468 C CA . LYS A 1 185 ? 14.468 4.583 9.144 1.00 46.75 185 LYS A CA 1
ATOM 1469 C C . LYS A 1 185 ? 15.178 4.611 7.801 1.00 46.75 185 LYS A C 1
ATOM 1471 O O . LYS A 1 185 ? 15.318 3.546 7.224 1.00 46.75 185 LYS A O 1
ATOM 1476 N N . ASP A 1 186 ? 15.730 5.736 7.362 1.00 46.16 186 ASP A N 1
ATOM 1477 C CA . ASP A 1 186 ? 16.319 5.808 6.019 1.00 46.16 186 ASP A CA 1
ATOM 1478 C C . ASP A 1 186 ? 17.669 5.094 5.928 1.00 46.16 186 ASP A C 1
ATOM 1480 O O . ASP A 1 186 ? 17.865 4.257 5.049 1.00 46.16 186 ASP A O 1
ATOM 1484 N N . LEU A 1 187 ? 18.574 5.323 6.888 1.00 44.84 187 LEU A N 1
ATOM 1485 C CA . LEU A 1 187 ? 19.891 4.679 6.896 1.00 44.84 187 LEU A CA 1
ATOM 1486 C C . LEU A 1 187 ? 19.810 3.177 7.205 1.00 44.84 187 LEU A C 1
ATOM 1488 O O . LEU A 1 187 ? 20.500 2.385 6.566 1.00 44.84 187 LEU A O 1
ATOM 1492 N N . ILE A 1 188 ? 18.973 2.755 8.160 1.00 47.34 188 ILE A N 1
ATOM 1493 C CA . ILE A 1 188 ? 18.792 1.329 8.467 1.00 47.34 188 ILE A CA 1
ATOM 1494 C C . ILE A 1 188 ? 17.962 0.648 7.386 1.00 47.34 188 ILE A C 1
ATOM 1496 O O . ILE A 1 188 ? 18.309 -0.464 7.026 1.00 47.34 188 ILE A O 1
ATOM 1500 N N . SER A 1 189 ? 16.938 1.282 6.806 1.00 47.09 189 SER A N 1
ATOM 1501 C CA . SER A 1 189 ? 16.242 0.728 5.631 1.00 47.09 189 SER A CA 1
ATOM 1502 C C . SER A 1 189 ? 17.213 0.556 4.466 1.00 47.09 189 SER A C 1
ATOM 1504 O O . SER A 1 189 ? 17.244 -0.510 3.855 1.00 47.09 189 SER A O 1
ATOM 1506 N N . TRP A 1 190 ? 18.078 1.543 4.209 1.00 50.69 190 TRP A N 1
ATOM 1507 C CA . TRP A 1 190 ? 19.118 1.453 3.186 1.00 50.69 190 TRP A CA 1
ATOM 1508 C C . TRP A 1 190 ? 20.114 0.313 3.465 1.00 50.69 190 TRP A C 1
ATOM 1510 O O . TRP A 1 190 ? 20.340 -0.530 2.596 1.00 50.69 190 TRP A O 1
ATOM 1520 N N . LEU A 1 191 ? 20.649 0.218 4.689 1.00 45.38 191 LEU A N 1
ATOM 1521 C CA . LEU A 1 191 ? 21.562 -0.860 5.097 1.00 45.38 191 LEU A CA 1
ATOM 1522 C C . LEU A 1 191 ? 20.881 -2.237 5.087 1.00 45.38 191 LEU A C 1
ATOM 1524 O O . LEU A 1 191 ? 21.471 -3.215 4.640 1.00 45.38 191 LEU A O 1
ATOM 1528 N N . TRP A 1 192 ? 19.631 -2.332 5.534 1.00 47.75 192 TRP A N 1
ATOM 1529 C CA . TRP A 1 192 ? 18.863 -3.576 5.592 1.00 47.75 192 TRP A CA 1
ATOM 1530 C C . TRP A 1 192 ? 18.537 -4.104 4.193 1.00 47.75 192 TRP A C 1
ATOM 1532 O O . TRP A 1 192 ? 18.731 -5.292 3.934 1.00 47.75 192 TRP A O 1
ATOM 1542 N N . ARG A 1 193 ? 18.141 -3.217 3.266 1.00 51.19 193 ARG A N 1
ATOM 1543 C CA . ARG A 1 193 ? 17.957 -3.532 1.834 1.00 51.19 193 ARG A CA 1
ATOM 1544 C C . ARG A 1 193 ? 19.245 -4.035 1.173 1.00 51.19 193 ARG A C 1
ATOM 1546 O O . ARG A 1 193 ? 19.182 -4.778 0.203 1.00 51.19 193 ARG A O 1
ATOM 1553 N N . ARG A 1 194 ? 20.413 -3.629 1.677 1.00 52.62 194 ARG A N 1
ATOM 1554 C CA . ARG A 1 194 ? 21.723 -4.041 1.147 1.00 52.62 194 ARG A CA 1
ATOM 1555 C C . ARG A 1 194 ? 22.260 -5.324 1.789 1.00 52.62 194 ARG A C 1
ATOM 1557 O O . ARG A 1 194 ? 22.958 -6.071 1.115 1.00 5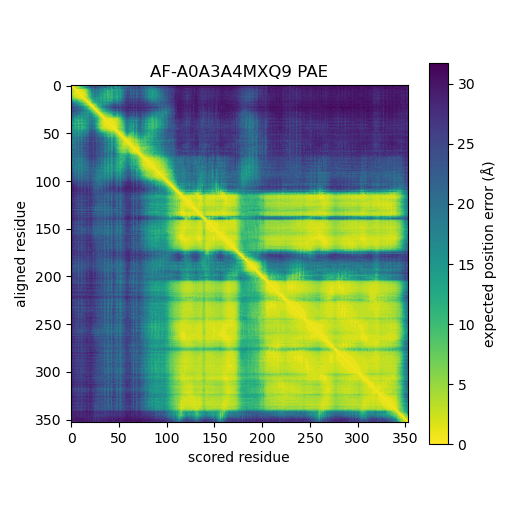2.62 194 ARG A O 1
ATOM 1564 N N . ILE A 1 195 ? 21.973 -5.568 3.070 1.00 48.19 195 ILE A N 1
ATOM 1565 C CA . ILE A 1 195 ? 22.627 -6.625 3.864 1.00 48.19 195 ILE A CA 1
ATOM 1566 C C . ILE A 1 195 ? 21.709 -7.824 4.116 1.00 48.19 195 ILE A C 1
ATOM 1568 O O . ILE A 1 195 ? 22.154 -8.962 4.003 1.00 48.19 195 ILE A O 1
ATOM 1572 N N . VAL A 1 196 ? 20.447 -7.590 4.485 1.00 47.34 196 VAL A N 1
ATOM 1573 C CA . VAL A 1 196 ? 19.556 -8.653 4.987 1.00 47.34 196 VAL A CA 1
ATOM 1574 C C . VAL A 1 196 ? 18.591 -9.149 3.919 1.00 47.34 196 VAL A C 1
ATOM 1576 O O . VAL A 1 196 ? 18.202 -10.313 3.921 1.00 47.34 196 VAL A O 1
ATOM 1579 N N . ASP A 1 197 ? 18.230 -8.281 2.983 1.00 51.91 197 ASP A N 1
ATOM 1580 C CA . ASP A 1 197 ? 17.322 -8.617 1.894 1.00 51.91 197 ASP A CA 1
ATOM 1581 C C . ASP A 1 197 ? 17.863 -8.064 0.575 1.00 51.91 197 ASP A C 1
ATOM 1583 O O . ASP A 1 197 ? 17.303 -7.103 0.040 1.00 51.91 197 ASP A O 1
ATOM 1587 N N . PRO A 1 198 ? 18.995 -8.617 0.088 1.00 53.97 198 PRO A N 1
ATOM 1588 C CA . PRO A 1 198 ? 19.660 -8.106 -1.095 1.00 53.97 198 PRO A CA 1
ATOM 1589 C C . PRO A 1 198 ? 18.695 -8.154 -2.279 1.00 53.97 198 PRO A C 1
ATOM 1591 O O . PRO A 1 198 ? 18.223 -9.216 -2.704 1.00 53.97 198 PRO A O 1
ATOM 1594 N N . ILE A 1 199 ? 18.385 -6.969 -2.792 1.00 56.78 199 ILE A N 1
ATOM 1595 C CA . ILE A 1 199 ? 17.684 -6.799 -4.058 1.00 56.78 199 ILE A CA 1
ATOM 1596 C C . ILE A 1 199 ? 18.685 -7.214 -5.149 1.00 56.78 199 ILE A C 1
ATOM 1598 O O . ILE A 1 199 ? 19.777 -6.644 -5.190 1.00 56.78 199 ILE A O 1
ATOM 1602 N N . PRO A 1 200 ? 18.385 -8.222 -5.993 1.00 57.00 200 PRO A N 1
ATOM 1603 C CA . PRO A 1 200 ? 19.294 -8.631 -7.059 1.00 57.00 200 PRO A CA 1
ATOM 1604 C C . PRO A 1 200 ? 19.642 -7.444 -7.964 1.00 57.00 200 PRO A C 1
ATOM 1606 O O . PRO A 1 200 ? 18.774 -6.618 -8.238 1.00 57.00 200 PRO A O 1
ATOM 1609 N N . GLU A 1 201 ? 20.876 -7.381 -8.472 1.00 59.88 201 GLU A N 1
ATOM 1610 C CA . GLU A 1 201 ? 21.374 -6.239 -9.262 1.00 59.88 201 GLU A CA 1
ATOM 1611 C C . GLU A 1 201 ? 20.469 -5.878 -10.453 1.00 59.88 201 GLU A C 1
ATOM 1613 O O . GLU A 1 201 ? 20.268 -4.698 -10.720 1.00 59.88 201 GLU A O 1
ATOM 1618 N N . ARG A 1 202 ? 19.814 -6.864 -11.089 1.00 59.19 202 ARG A N 1
ATOM 1619 C CA . ARG A 1 202 ? 18.845 -6.639 -12.185 1.00 59.19 202 ARG A CA 1
ATOM 1620 C C . ARG A 1 202 ? 17.629 -5.778 -11.803 1.00 59.19 202 ARG A C 1
ATOM 1622 O O . ARG A 1 202 ? 16.979 -5.212 -12.674 1.00 59.19 202 ARG A O 1
ATOM 1629 N N . TYR A 1 203 ? 17.312 -5.713 -10.510 1.00 58.16 203 TYR A N 1
ATOM 1630 C CA . TYR A 1 203 ? 16.259 -4.872 -9.932 1.00 58.16 203 TYR A CA 1
ATOM 1631 C C . TYR A 1 203 ? 16.815 -3.568 -9.345 1.00 58.16 203 TYR A C 1
ATOM 1633 O O . TYR A 1 203 ? 16.047 -2.725 -8.894 1.00 58.16 203 TYR A O 1
ATOM 1641 N N . MET A 1 204 ? 18.142 -3.411 -9.320 1.00 62.12 204 MET A N 1
ATOM 1642 C CA . MET A 1 204 ? 18.822 -2.174 -8.939 1.00 62.12 204 MET A CA 1
ATOM 1643 C C . MET A 1 204 ? 19.180 -1.302 -10.144 1.00 62.12 204 MET A C 1
ATOM 1645 O O . MET A 1 204 ? 19.322 -0.096 -9.976 1.00 62.12 204 MET A O 1
ATOM 1649 N N . SER A 1 205 ? 19.339 -1.891 -11.333 1.00 78.06 205 SER A N 1
ATOM 1650 C CA . SER A 1 205 ? 19.564 -1.158 -12.579 1.00 78.06 205 SER A CA 1
ATOM 1651 C C . SER A 1 205 ? 18.256 -0.973 -13.346 1.00 78.06 205 SER A C 1
ATOM 1653 O O . SER A 1 205 ? 17.603 -1.955 -13.719 1.00 78.06 205 SER A O 1
ATOM 1655 N N . VAL A 1 206 ? 17.909 0.279 -13.617 1.00 84.88 206 VAL A N 1
ATOM 1656 C CA . VAL A 1 206 ? 16.851 0.647 -14.556 1.00 84.88 206 VAL A CA 1
ATOM 1657 C C . VAL A 1 206 ? 17.498 0.993 -15.896 1.00 84.88 206 VAL A C 1
ATOM 1659 O O . VAL A 1 206 ? 18.503 1.696 -15.952 1.00 84.88 206 VAL A O 1
ATOM 1662 N N . THR A 1 207 ? 16.959 0.437 -16.973 1.00 91.12 207 THR A N 1
ATOM 1663 C CA . THR A 1 207 ? 17.410 0.633 -18.352 1.00 91.12 207 THR A CA 1
ATOM 1664 C C . THR A 1 207 ? 16.430 1.529 -19.105 1.00 91.12 207 THR A C 1
ATOM 1666 O O . THR A 1 207 ? 15.292 1.713 -18.674 1.00 91.12 207 THR A O 1
ATOM 1669 N N . SER A 1 208 ? 16.836 2.059 -20.260 1.00 92.62 208 SER A N 1
ATOM 1670 C CA . SER A 1 208 ? 15.920 2.800 -21.138 1.00 92.62 208 SER A CA 1
ATOM 1671 C C . SER A 1 208 ? 14.740 1.938 -21.598 1.00 92.62 208 SER A C 1
ATOM 1673 O O . SER A 1 208 ? 13.616 2.421 -21.646 1.00 92.62 208 SER A O 1
ATOM 1675 N N . LYS A 1 209 ? 14.971 0.641 -21.846 1.00 94.56 209 LYS A N 1
ATOM 1676 C CA . LYS A 1 209 ? 13.914 -0.305 -22.223 1.00 94.56 209 LYS A CA 1
ATOM 1677 C C . LYS A 1 209 ? 12.879 -0.485 -21.111 1.00 94.56 209 LYS A C 1
ATOM 1679 O O . LYS A 1 209 ? 11.694 -0.601 -21.399 1.00 94.56 209 LYS A O 1
ATOM 1684 N N . ASP A 1 210 ? 13.304 -0.459 -19.847 1.00 93.75 210 ASP A N 1
ATOM 1685 C CA . ASP A 1 210 ? 12.360 -0.509 -18.728 1.00 93.75 210 ASP A CA 1
ATOM 1686 C C . ASP A 1 210 ? 11.451 0.724 -18.706 1.00 93.75 210 ASP A C 1
ATOM 1688 O O . ASP A 1 210 ? 10.261 0.596 -18.445 1.00 93.75 210 ASP A O 1
ATOM 1692 N N . GLN A 1 211 ? 11.994 1.907 -19.007 1.00 94.25 211 GLN A N 1
ATOM 1693 C CA . GLN A 1 211 ? 11.218 3.149 -19.072 1.00 94.25 211 GLN A CA 1
ATOM 1694 C C . GLN A 1 211 ? 10.199 3.109 -20.219 1.00 94.25 211 GLN A C 1
ATOM 1696 O O . GLN A 1 211 ? 9.041 3.451 -20.000 1.00 94.25 211 GLN A O 1
ATOM 1701 N N . GLU A 1 212 ? 10.587 2.596 -21.393 1.00 94.94 212 GLU A N 1
ATOM 1702 C CA . GLU A 1 212 ? 9.663 2.362 -22.514 1.00 94.94 212 GLU A CA 1
ATOM 1703 C C . GLU A 1 212 ? 8.518 1.415 -22.120 1.00 94.94 212 GLU A C 1
ATOM 1705 O O . GLU A 1 212 ? 7.363 1.662 -22.450 1.00 94.94 212 GLU A O 1
ATOM 1710 N N . ILE A 1 213 ? 8.815 0.342 -21.378 1.00 95.81 213 ILE A N 1
ATOM 1711 C CA . ILE A 1 213 ? 7.791 -0.588 -20.878 1.00 95.81 213 ILE A CA 1
ATOM 1712 C C . ILE A 1 213 ? 6.852 0.111 -19.884 1.00 95.81 213 ILE A C 1
ATOM 1714 O O . ILE A 1 213 ? 5.647 -0.139 -19.909 1.00 95.81 213 ILE A O 1
ATOM 1718 N N . VAL A 1 214 ? 7.364 1.015 -19.039 1.00 93.69 214 VAL A N 1
ATOM 1719 C CA . VAL A 1 214 ? 6.511 1.842 -18.168 1.00 93.69 214 VAL A CA 1
ATOM 1720 C C . VAL A 1 214 ? 5.599 2.751 -18.990 1.00 93.69 214 VAL A C 1
ATOM 1722 O O . VAL A 1 214 ? 4.427 2.866 -18.650 1.00 93.69 214 VAL A O 1
ATOM 1725 N N . ASP A 1 215 ? 6.089 3.357 -20.072 1.00 93.75 215 ASP A N 1
ATOM 1726 C CA . ASP A 1 215 ? 5.266 4.188 -20.962 1.00 93.75 215 ASP A CA 1
ATOM 1727 C C . ASP A 1 215 ? 4.156 3.397 -21.669 1.00 93.75 215 ASP A C 1
ATOM 1729 O O . ASP A 1 215 ? 3.094 3.947 -21.953 1.00 93.75 215 ASP A O 1
ATOM 1733 N N . LEU A 1 216 ? 4.368 2.102 -21.924 1.00 94.88 216 LEU A N 1
ATOM 1734 C CA . LEU A 1 216 ? 3.322 1.208 -22.431 1.00 94.88 216 LEU A CA 1
ATOM 1735 C C . LEU A 1 216 ? 2.307 0.825 -21.344 1.00 94.88 216 LEU A C 1
ATOM 1737 O O . LEU A 1 216 ? 1.122 0.676 -21.632 1.00 94.88 216 LEU A O 1
ATOM 1741 N N . ALA A 1 217 ? 2.765 0.663 -20.100 1.00 94.06 217 ALA A N 1
ATOM 1742 C CA . ALA A 1 217 ? 1.924 0.262 -18.975 1.00 94.06 217 ALA A CA 1
ATOM 1743 C C . ALA A 1 217 ? 1.106 1.416 -18.376 1.00 94.06 217 ALA A C 1
ATOM 1745 O O . ALA A 1 217 ? 0.089 1.177 -17.724 1.00 94.06 217 ALA A O 1
ATOM 1746 N N . LEU A 1 218 ? 1.563 2.659 -18.534 1.00 93.00 218 LEU A N 1
ATOM 1747 C CA . LEU A 1 218 ? 1.000 3.829 -17.871 1.00 93.00 218 LEU A CA 1
ATOM 1748 C C . LEU A 1 218 ? 0.793 4.993 -18.843 1.00 93.00 218 LEU A C 1
ATOM 1750 O O . LEU A 1 218 ? 1.725 5.372 -19.550 1.00 93.00 218 LEU A O 1
ATOM 1754 N N . PRO A 1 219 ? -0.367 5.675 -18.782 1.00 91.81 219 PRO A N 1
ATOM 1755 C CA . PRO A 1 219 ? -0.571 6.928 -19.498 1.00 91.81 219 PRO A CA 1
ATOM 1756 C C . PRO A 1 219 ? 0.548 7.957 -19.227 1.00 91.81 219 PRO A C 1
ATOM 1758 O O . PRO A 1 219 ? 1.089 7.980 -18.109 1.00 91.81 219 PRO A O 1
ATOM 1761 N N . PRO A 1 220 ? 0.885 8.837 -20.188 1.00 88.06 220 PRO A N 1
ATOM 1762 C CA . PRO A 1 220 ? 1.931 9.857 -20.034 1.00 88.06 220 PRO A CA 1
ATOM 1763 C C . PRO A 1 220 ? 1.756 10.770 -18.813 1.00 88.06 220 PRO A C 1
ATOM 1765 O O . PRO A 1 220 ? 2.731 11.186 -18.198 1.00 88.06 220 PRO A O 1
ATOM 1768 N N . GLU A 1 221 ? 0.515 11.062 -18.430 1.00 89.12 221 GLU A N 1
ATOM 1769 C CA . GLU A 1 221 ? 0.159 11.900 -17.282 1.00 89.12 221 GLU A CA 1
ATOM 1770 C C . GLU A 1 221 ? 0.253 11.190 -15.919 1.00 89.12 221 GLU A C 1
ATOM 1772 O O . GLU A 1 221 ? -0.013 11.800 -14.880 1.00 89.12 221 GLU A O 1
ATOM 1777 N N . SER A 1 222 ? 0.581 9.896 -15.907 1.00 89.19 222 SER A N 1
ATOM 1778 C CA . SER A 1 222 ? 0.677 9.095 -14.685 1.00 89.19 222 SER A CA 1
ATOM 1779 C C . SER A 1 222 ? 1.925 9.450 -13.888 1.00 89.19 222 SER A C 1
ATOM 1781 O O . SER A 1 222 ? 3.007 9.557 -14.462 1.00 89.19 222 SER A O 1
ATOM 1783 N N . PHE A 1 223 ? 1.781 9.541 -12.564 1.00 85.81 223 PHE A N 1
ATOM 1784 C CA . PHE A 1 223 ? 2.862 9.885 -11.631 1.00 85.81 223 PHE A CA 1
ATOM 1785 C C . PHE A 1 223 ? 3.565 11.205 -11.979 1.00 85.81 223 PHE A C 1
ATOM 1787 O O . PHE A 1 223 ? 4.775 11.225 -12.178 1.00 85.81 223 PHE A O 1
ATOM 1794 N N . PRO A 1 224 ? 2.854 12.348 -11.990 1.00 81.00 224 PRO A N 1
ATOM 1795 C CA . PRO A 1 224 ? 3.426 13.636 -12.404 1.00 81.00 224 PRO A CA 1
ATOM 1796 C C . PRO A 1 224 ? 4.606 14.115 -11.538 1.00 81.00 224 PRO A C 1
ATOM 1798 O O . PRO A 1 224 ? 5.265 15.092 -11.883 1.00 81.00 224 PRO A O 1
ATOM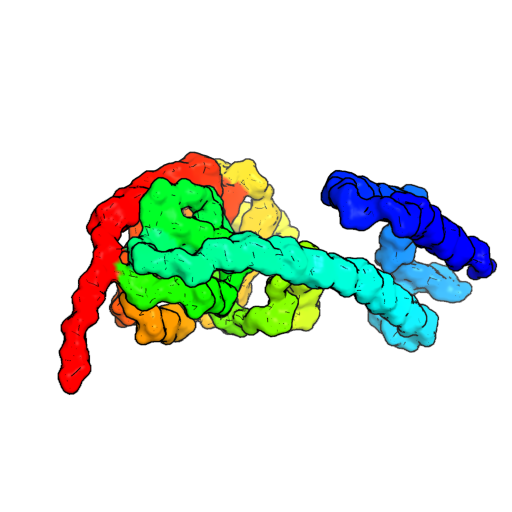 1801 N N . ALA A 1 225 ? 4.844 13.470 -10.393 1.00 79.50 225 ALA A N 1
ATOM 1802 C CA . ALA A 1 225 ? 5.926 13.776 -9.466 1.00 79.50 225 ALA A CA 1
ATOM 1803 C C . ALA A 1 225 ? 7.109 12.791 -9.537 1.00 79.50 225 ALA A C 1
ATOM 1805 O O . ALA A 1 225 ? 8.070 12.997 -8.801 1.00 79.50 225 ALA A O 1
ATOM 1806 N N . LEU A 1 226 ? 7.035 11.741 -10.364 1.00 82.06 226 LEU A N 1
ATOM 1807 C CA . LEU A 1 226 ? 8.102 10.754 -10.547 1.00 82.06 226 LEU A CA 1
ATOM 1808 C C . LEU A 1 226 ? 8.541 10.720 -12.005 1.00 82.06 226 LEU A C 1
ATOM 1810 O O . LEU A 1 226 ? 7.716 10.787 -12.917 1.00 82.06 226 LEU A O 1
ATOM 1814 N N . ASP A 1 227 ? 9.838 10.547 -12.227 1.00 88.00 227 ASP A N 1
ATOM 1815 C CA . ASP A 1 227 ? 10.313 10.183 -13.555 1.00 88.00 227 ASP A CA 1
ATOM 1816 C C . ASP A 1 227 ? 10.057 8.689 -13.851 1.00 88.00 227 ASP A C 1
ATOM 1818 O O . ASP A 1 227 ? 9.667 7.887 -12.990 1.00 88.00 227 ASP A O 1
ATOM 1822 N N . ARG A 1 228 ? 10.238 8.299 -15.118 1.00 88.31 228 ARG A N 1
ATOM 1823 C CA . ARG A 1 228 ? 10.025 6.910 -15.550 1.00 88.31 228 ARG A CA 1
ATOM 1824 C C . ARG A 1 228 ? 11.057 5.948 -14.984 1.00 88.31 228 ARG A C 1
ATOM 1826 O O . ARG A 1 228 ? 10.753 4.765 -14.836 1.00 88.31 228 ARG A O 1
ATOM 1833 N N . GLU A 1 229 ? 12.247 6.436 -14.651 1.00 88.25 229 GLU A N 1
ATOM 1834 C CA . GLU A 1 229 ? 13.288 5.617 -14.046 1.00 88.25 229 GLU A CA 1
ATOM 1835 C C . GLU A 1 229 ? 12.863 5.171 -12.640 1.00 88.25 229 GLU A C 1
ATOM 1837 O O . GLU A 1 229 ? 12.883 3.981 -12.313 1.00 88.25 229 GLU A O 1
ATOM 1842 N N . GLU A 1 230 ? 12.381 6.112 -11.832 1.00 84.81 230 GLU A N 1
ATOM 1843 C CA . GLU A 1 230 ? 11.860 5.879 -10.491 1.00 84.81 230 GLU A CA 1
ATOM 1844 C C . GLU A 1 230 ? 10.619 4.980 -10.516 1.00 84.81 230 GLU A C 1
ATOM 1846 O O . GLU A 1 230 ? 10.540 4.019 -9.742 1.00 84.81 230 GLU A O 1
ATOM 1851 N N . ALA A 1 231 ? 9.676 5.231 -11.431 1.00 88.44 231 ALA A N 1
ATOM 1852 C CA . ALA A 1 231 ? 8.487 4.396 -11.599 1.00 88.44 231 ALA A CA 1
ATOM 1853 C C . ALA A 1 231 ? 8.849 2.943 -11.960 1.00 88.44 231 ALA A C 1
ATOM 1855 O O . ALA A 1 231 ? 8.347 2.002 -11.333 1.00 88.44 231 ALA A O 1
ATOM 1856 N N . ALA A 1 232 ? 9.775 2.751 -12.908 1.00 91.19 232 ALA A N 1
ATOM 1857 C CA . ALA A 1 232 ? 10.280 1.430 -13.271 1.00 91.19 232 ALA A CA 1
ATOM 1858 C C . ALA A 1 232 ? 10.937 0.739 -12.070 1.00 91.19 232 ALA A C 1
ATOM 1860 O O . ALA A 1 232 ? 10.646 -0.425 -11.790 1.00 91.19 232 ALA A O 1
ATOM 1861 N N . GLY A 1 233 ? 11.768 1.459 -11.310 1.00 87.12 233 GLY A N 1
ATOM 1862 C CA . GLY A 1 233 ? 12.404 0.950 -10.095 1.00 87.12 233 GLY A CA 1
ATOM 1863 C C . GLY A 1 233 ? 11.400 0.477 -9.036 1.00 87.12 233 GLY A C 1
ATOM 1864 O O . GLY A 1 233 ? 11.590 -0.582 -8.429 1.00 87.12 233 GLY A O 1
ATOM 1865 N N . GLN A 1 234 ? 10.302 1.210 -8.833 1.00 86.25 234 GLN A N 1
ATOM 1866 C CA . GLN A 1 234 ? 9.245 0.820 -7.895 1.00 86.25 234 GLN A CA 1
ATOM 1867 C C . GLN A 1 234 ? 8.475 -0.426 -8.349 1.00 86.25 234 GLN A C 1
ATOM 1869 O O . GLN A 1 234 ? 8.254 -1.331 -7.540 1.00 86.25 234 GLN A O 1
ATOM 1874 N N . LEU A 1 235 ? 8.105 -0.498 -9.631 1.00 90.75 235 LEU A N 1
ATOM 1875 C CA . LEU A 1 235 ? 7.421 -1.654 -10.220 1.00 90.75 235 LEU A CA 1
ATOM 1876 C C . LEU A 1 235 ? 8.291 -2.912 -10.150 1.00 90.75 235 LEU A C 1
ATOM 1878 O O . LEU A 1 235 ? 7.831 -3.951 -9.685 1.00 90.75 235 LEU A O 1
ATOM 1882 N N . LYS A 1 236 ? 9.574 -2.791 -10.503 1.00 89.88 236 LYS A N 1
ATOM 1883 C CA . LYS A 1 236 ? 10.597 -3.837 -10.359 1.00 89.88 236 LYS A CA 1
ATOM 1884 C C . LYS A 1 236 ? 10.737 -4.327 -8.921 1.00 89.88 236 LYS A C 1
ATOM 1886 O O . LYS A 1 236 ? 10.838 -5.524 -8.652 1.00 89.88 236 LYS A O 1
ATOM 1891 N N . TRP A 1 237 ? 10.760 -3.402 -7.967 1.00 85.75 237 TRP A N 1
ATOM 1892 C CA . TRP A 1 237 ? 10.824 -3.762 -6.556 1.00 85.75 237 TRP A CA 1
ATOM 1893 C C . TRP A 1 237 ? 9.570 -4.524 -6.109 1.00 85.75 237 TRP A C 1
ATOM 1895 O O . TRP A 1 237 ? 9.681 -5.524 -5.393 1.00 85.75 237 TRP A O 1
ATOM 1905 N N . LEU A 1 238 ? 8.389 -4.080 -6.542 1.00 88.38 238 LEU A N 1
ATOM 1906 C CA . LEU A 1 238 ? 7.122 -4.720 -6.211 1.00 88.38 238 LEU A CA 1
ATOM 1907 C C . LEU A 1 238 ? 6.985 -6.103 -6.865 1.00 88.38 238 LEU A C 1
ATOM 1909 O O . LEU A 1 238 ? 6.618 -7.058 -6.180 1.00 88.38 238 LEU A O 1
ATOM 1913 N N . SER A 1 239 ? 7.331 -6.248 -8.145 1.00 91.94 239 SER A N 1
ATOM 1914 C CA . SER A 1 239 ? 7.278 -7.530 -8.857 1.00 91.94 239 SER A CA 1
ATOM 1915 C C . SER A 1 239 ? 8.155 -8.571 -8.162 1.00 91.94 239 SER A C 1
ATOM 1917 O O . SER A 1 239 ? 7.681 -9.649 -7.808 1.00 91.94 239 SER A O 1
ATOM 1919 N N . LEU A 1 240 ? 9.401 -8.221 -7.830 1.00 88.88 240 LEU A N 1
ATOM 1920 C CA . LEU A 1 240 ? 10.325 -9.087 -7.096 1.00 88.88 240 LEU A CA 1
ATOM 1921 C C . LEU A 1 240 ? 9.741 -9.554 -5.757 1.00 88.88 240 LEU A C 1
ATOM 1923 O O . LEU A 1 240 ? 9.921 -10.703 -5.343 1.00 88.88 240 LEU A O 1
ATOM 1927 N N . ARG A 1 241 ? 9.068 -8.650 -5.042 1.00 85.94 241 ARG A N 1
ATOM 1928 C CA . ARG A 1 241 ? 8.425 -8.952 -3.759 1.00 85.94 241 ARG A CA 1
ATOM 1929 C C . ARG A 1 241 ? 7.306 -9.968 -3.930 1.00 85.94 241 ARG A C 1
ATOM 1931 O O . ARG A 1 241 ? 7.265 -10.948 -3.182 1.00 85.94 241 ARG A O 1
ATOM 1938 N N . LEU A 1 242 ? 6.456 -9.752 -4.926 1.00 90.19 242 LEU A N 1
ATOM 1939 C CA . LEU A 1 242 ? 5.355 -10.644 -5.267 1.00 90.19 242 LEU A CA 1
ATOM 1940 C C . LEU A 1 242 ? 5.863 -12.005 -5.755 1.00 90.19 242 LEU A C 1
ATOM 1942 O O . LEU A 1 242 ? 5.343 -13.020 -5.314 1.00 90.19 242 LEU A O 1
ATOM 1946 N N . GLN A 1 243 ? 6.944 -12.070 -6.535 1.00 89.75 243 GLN A N 1
ATOM 1947 C CA . GLN A 1 243 ? 7.566 -13.345 -6.930 1.00 89.75 243 GLN A CA 1
ATOM 1948 C C . GLN A 1 243 ? 8.056 -14.154 -5.725 1.00 89.75 243 GLN A C 1
ATOM 1950 O O . GLN A 1 243 ? 7.903 -15.372 -5.679 1.00 89.75 243 GLN A O 1
ATOM 1955 N N . LYS A 1 244 ? 8.664 -13.486 -4.737 1.00 86.38 244 LYS A N 1
ATOM 1956 C CA . LYS A 1 244 ? 9.231 -14.159 -3.559 1.00 86.38 244 LYS A CA 1
ATOM 1957 C C . LYS A 1 244 ? 8.173 -14.620 -2.556 1.00 86.38 244 LYS A C 1
ATOM 1959 O O . LYS A 1 244 ? 8.411 -15.592 -1.840 1.00 86.38 244 LYS A O 1
ATOM 1964 N N . GLN A 1 245 ? 7.076 -13.879 -2.413 1.00 85.06 245 GLN A N 1
ATOM 1965 C CA . GLN A 1 245 ? 6.133 -14.070 -1.302 1.00 85.06 245 GLN A CA 1
ATOM 1966 C C . GLN A 1 245 ? 4.701 -14.379 -1.737 1.00 85.06 245 GLN A C 1
ATOM 1968 O O . GLN A 1 245 ? 3.945 -14.939 -0.945 1.00 85.06 245 GLN A O 1
ATOM 1973 N N . GLY A 1 246 ? 4.341 -14.043 -2.972 1.00 90.38 246 GLY A N 1
ATOM 1974 C CA . GLY A 1 246 ? 2.977 -14.100 -3.473 1.00 90.38 246 GLY A CA 1
ATOM 1975 C C . GLY A 1 246 ? 2.020 -13.195 -2.699 1.00 90.38 246 GLY A C 1
ATOM 1976 O O . GLY A 1 246 ? 2.403 -12.349 -1.885 1.00 90.38 246 GLY A O 1
ATOM 1977 N N . VAL A 1 247 ? 0.733 -13.410 -2.949 1.00 93.62 247 VAL A N 1
ATOM 1978 C CA . VAL A 1 247 ? -0.355 -12.785 -2.203 1.00 93.62 247 VAL A CA 1
ATOM 1979 C C . VAL A 1 247 ? -0.724 -13.673 -1.012 1.00 93.62 247 VAL A C 1
ATOM 1981 O O . VAL A 1 247 ? -1.487 -14.632 -1.143 1.00 93.62 247 VAL A O 1
ATOM 1984 N N . ASP A 1 248 ? -0.181 -13.364 0.164 1.00 92.69 248 ASP A N 1
ATOM 1985 C CA . ASP A 1 248 ? -0.465 -14.084 1.413 1.00 92.69 248 ASP A CA 1
ATOM 1986 C C . ASP A 1 248 ? -1.308 -13.230 2.374 1.00 92.69 248 ASP A C 1
ATOM 1988 O O . ASP A 1 248 ? -0.906 -12.142 2.795 1.00 92.69 248 ASP A O 1
ATOM 1992 N N . LEU A 1 249 ? -2.491 -13.739 2.733 1.00 94.44 249 LEU A N 1
ATOM 1993 C CA . LEU A 1 249 ? -3.421 -13.095 3.663 1.00 94.44 249 LEU A CA 1
ATOM 1994 C C . LEU A 1 249 ? -3.409 -13.701 5.068 1.00 94.44 249 LEU A C 1
ATOM 1996 O O . LEU A 1 249 ? -4.127 -13.202 5.934 1.00 94.44 249 LEU A O 1
ATOM 2000 N N . ALA A 1 250 ? -2.613 -14.742 5.337 1.00 94.19 250 ALA A N 1
ATOM 2001 C CA . ALA A 1 250 ? -2.643 -15.463 6.611 1.00 94.19 250 ALA A CA 1
ATOM 2002 C C . ALA A 1 250 ? -2.448 -14.529 7.816 1.00 94.19 250 ALA A C 1
ATOM 2004 O O . ALA A 1 250 ? -3.118 -14.668 8.844 1.00 94.19 250 ALA A O 1
ATOM 2005 N N . PHE A 1 251 ? -1.576 -13.530 7.663 1.00 93.44 251 PHE A N 1
ATOM 2006 C CA . PHE A 1 251 ? -1.369 -12.481 8.655 1.00 93.44 251 PHE A CA 1
ATOM 2007 C C . PHE A 1 251 ? -2.653 -11.687 8.945 1.00 93.44 251 PHE A C 1
ATOM 2009 O O . PHE A 1 251 ? -3.048 -11.567 10.104 1.00 93.44 251 PHE A O 1
ATOM 2016 N N . PHE A 1 252 ? -3.326 -11.179 7.910 1.00 94.88 252 PHE A N 1
ATOM 2017 C CA . PHE A 1 252 ? -4.525 -10.347 8.055 1.00 94.88 252 PHE A CA 1
ATOM 2018 C C . PHE A 1 252 ? -5.729 -11.153 8.551 1.00 94.88 252 PHE A C 1
ATOM 2020 O O . PHE A 1 252 ? -6.475 -10.671 9.400 1.00 94.88 252 PHE A O 1
ATOM 2027 N N . VAL A 1 253 ? -5.861 -12.414 8.121 1.00 96.06 253 VAL A N 1
ATOM 2028 C CA . VAL A 1 253 ? -6.855 -13.358 8.662 1.00 96.06 253 VAL A CA 1
ATOM 2029 C C . VAL A 1 253 ? -6.647 -13.544 10.165 1.00 96.06 253 VAL A C 1
ATOM 2031 O O . VAL A 1 253 ? -7.595 -13.459 10.945 1.00 96.06 253 VAL A O 1
ATOM 2034 N N . LYS A 1 254 ? -5.404 -13.787 10.599 1.00 95.56 254 LYS A N 1
ATOM 2035 C CA . LYS A 1 254 ? -5.080 -13.949 12.022 1.00 95.56 254 LYS A CA 1
ATOM 2036 C C . LYS A 1 254 ? -5.337 -12.663 12.809 1.00 95.56 254 LYS A C 1
ATOM 2038 O O . LYS A 1 254 ? -5.850 -12.737 13.924 1.00 95.56 254 LYS A O 1
ATOM 2043 N N . LEU A 1 255 ? -5.002 -11.509 12.231 1.00 94.31 255 LEU A N 1
ATOM 2044 C CA . LEU A 1 255 ? -5.245 -10.207 12.843 1.00 94.31 255 LEU A CA 1
ATOM 2045 C C . LEU A 1 255 ? -6.746 -9.967 13.054 1.00 94.31 255 LEU A C 1
ATOM 2047 O O . LEU A 1 255 ? -7.141 -9.621 14.162 1.00 94.31 255 LEU A O 1
ATOM 2051 N N . HIS A 1 256 ? -7.578 -10.235 12.045 1.00 95.75 256 HIS A N 1
ATOM 2052 C CA . HIS A 1 256 ? -9.032 -10.099 12.152 1.00 95.75 256 HIS A CA 1
ATOM 2053 C C . HIS A 1 256 ? -9.636 -11.047 13.194 1.00 95.75 256 HIS A C 1
ATOM 2055 O O . HIS A 1 256 ? -10.454 -10.632 14.005 1.00 95.75 256 HIS A O 1
ATOM 2061 N N . LYS A 1 257 ? -9.177 -12.305 13.249 1.00 95.50 257 LYS A N 1
ATOM 2062 C CA . LYS A 1 257 ? -9.608 -13.253 14.293 1.00 95.50 257 LYS A CA 1
ATOM 2063 C C . LYS A 1 257 ? -9.301 -12.754 15.706 1.00 95.50 257 LYS A C 1
ATOM 2065 O O . LYS A 1 257 ? -10.050 -13.052 16.629 1.00 95.50 257 LYS A O 1
ATOM 2070 N N . LYS A 1 258 ? -8.191 -12.030 15.882 1.00 95.56 258 LYS A N 1
ATOM 2071 C CA . LYS A 1 258 ? -7.795 -11.449 17.171 1.00 95.56 258 LYS A CA 1
ATOM 2072 C C . LYS A 1 258 ? -8.542 -10.145 17.482 1.00 95.56 258 LYS A C 1
ATOM 2074 O O . LYS A 1 258 ? -8.810 -9.869 18.646 1.00 95.56 258 LYS A O 1
ATOM 2079 N N . HIS A 1 259 ? -8.867 -9.366 16.456 1.00 94.62 259 HIS A N 1
ATOM 2080 C CA . HIS A 1 259 ? -9.518 -8.062 16.552 1.00 94.62 259 HIS A CA 1
ATOM 2081 C C . HIS A 1 259 ? -10.720 -8.022 15.590 1.00 94.62 259 HIS A C 1
ATOM 2083 O O . HIS A 1 259 ? -10.611 -7.504 14.471 1.00 94.62 259 HIS A O 1
ATOM 2089 N N . PRO A 1 260 ? -11.867 -8.605 15.990 1.00 94.94 260 PRO A N 1
ATOM 2090 C CA . PRO A 1 260 ? -13.039 -8.738 15.119 1.00 94.94 260 PRO A CA 1
ATOM 2091 C C . PRO A 1 260 ? -13.685 -7.391 14.760 1.00 94.94 260 PRO A C 1
ATOM 2093 O O . PRO A 1 260 ? -14.417 -7.300 13.781 1.00 94.94 260 PRO A O 1
ATOM 2096 N N . ASN A 1 261 ? -13.367 -6.332 15.506 1.00 94.31 261 ASN A N 1
ATOM 2097 C CA . ASN A 1 261 ? -13.763 -4.948 15.253 1.00 94.31 261 ASN A CA 1
ATOM 2098 C C . ASN A 1 261 ? -12.964 -4.255 14.125 1.00 94.31 261 ASN A C 1
ATOM 2100 O O . ASN A 1 261 ? -13.192 -3.077 13.839 1.00 94.31 261 ASN A O 1
ATOM 2104 N N . ILE A 1 262 ? -12.026 -4.959 13.477 1.00 95.62 262 ILE A N 1
ATOM 2105 C CA . ILE A 1 262 ? -11.311 -4.456 12.298 1.00 95.62 262 ILE A CA 1
ATOM 2106 C C . ILE A 1 262 ? -12.165 -4.615 11.041 1.00 95.62 262 ILE A C 1
ATOM 2108 O O . ILE A 1 262 ? -12.629 -5.703 10.709 1.00 95.62 262 ILE A O 1
ATOM 2112 N N . THR A 1 263 ? -12.268 -3.533 10.276 1.00 96.12 263 THR A N 1
ATOM 2113 C CA . THR A 1 263 ? -12.628 -3.547 8.860 1.00 96.12 263 THR A CA 1
ATOM 2114 C C . THR A 1 263 ? -11.464 -3.035 8.035 1.00 96.12 263 THR A C 1
ATOM 2116 O O . THR A 1 263 ? -10.861 -2.007 8.341 1.00 96.12 263 THR A O 1
ATOM 2119 N N . PHE A 1 264 ? -11.154 -3.745 6.961 1.00 96.31 264 PHE A N 1
ATOM 2120 C CA . PHE A 1 264 ? -10.052 -3.391 6.090 1.00 96.31 264 PHE A CA 1
ATOM 2121 C C . PHE A 1 264 ? -10.505 -2.434 4.986 1.00 96.31 264 PHE A C 1
ATOM 2123 O O . PHE A 1 264 ? -11.440 -2.724 4.246 1.00 96.31 264 PHE A O 1
ATOM 2130 N N . LEU A 1 265 ? -9.836 -1.293 4.857 1.00 95.81 265 LEU A N 1
ATOM 2131 C CA . LEU A 1 265 ? -9.981 -0.383 3.726 1.00 95.81 265 LEU A CA 1
ATOM 2132 C C . LEU A 1 265 ? -8.992 -0.812 2.643 1.00 95.81 265 LEU A C 1
ATOM 2134 O O . LEU A 1 265 ? -7.778 -0.740 2.840 1.00 95.81 265 LEU A O 1
ATOM 2138 N N . ILE A 1 266 ? -9.506 -1.283 1.512 1.00 95.62 266 ILE A N 1
ATOM 2139 C CA . ILE A 1 266 ? -8.691 -1.803 0.418 1.00 95.62 266 ILE A CA 1
ATOM 2140 C C . ILE A 1 266 ? -8.415 -0.677 -0.568 1.00 95.62 266 ILE A C 1
ATOM 2142 O O . ILE A 1 266 ? -9.286 -0.291 -1.349 1.00 95.62 266 ILE A O 1
ATOM 2146 N N . PHE A 1 267 ? -7.194 -0.155 -0.514 1.00 94.50 267 PHE A N 1
ATOM 2147 C CA . PHE A 1 267 ? -6.699 0.867 -1.422 1.00 94.50 267 PHE A CA 1
ATOM 2148 C C . PHE A 1 267 ? -6.269 0.219 -2.743 1.00 94.50 267 PHE A C 1
ATOM 2150 O O . PHE A 1 267 ? -5.488 -0.743 -2.726 1.00 94.50 267 PHE A O 1
ATOM 2157 N N . PRO A 1 268 ? -6.759 0.710 -3.892 1.00 92.06 268 PRO A N 1
ATOM 2158 C CA . PRO A 1 268 ? -6.218 0.310 -5.180 1.00 92.06 268 PRO A CA 1
ATOM 2159 C C . PRO A 1 268 ? -4.799 0.860 -5.355 1.00 92.06 268 PRO A C 1
ATOM 2161 O O . PRO A 1 268 ? -4.462 1.919 -4.827 1.00 92.06 268 PRO A O 1
ATOM 2164 N N . ILE A 1 269 ? -3.978 0.139 -6.112 1.00 91.69 269 ILE A N 1
ATOM 2165 C CA . ILE A 1 269 ? -2.771 0.720 -6.706 1.00 91.69 269 ILE A CA 1
ATOM 2166 C C . ILE A 1 269 ? -3.148 1.427 -8.015 1.00 91.69 269 ILE A C 1
ATOM 2168 O O . ILE A 1 269 ? -4.298 1.329 -8.458 1.00 91.69 269 ILE A O 1
ATOM 2172 N N . ALA A 1 270 ? -2.208 2.171 -8.594 1.00 91.44 270 ALA A N 1
ATOM 2173 C CA . ALA A 1 270 ? -2.385 2.790 -9.902 1.00 91.44 270 ALA A CA 1
ATOM 2174 C C . ALA A 1 270 ? -2.792 1.744 -10.950 1.00 91.44 270 ALA A C 1
ATOM 2176 O O . ALA A 1 270 ? -2.307 0.614 -10.913 1.00 91.44 270 ALA A O 1
ATOM 2177 N N . ASP A 1 271 ? -3.696 2.124 -11.851 1.00 90.81 271 ASP A N 1
ATOM 2178 C CA . ASP A 1 271 ? -4.180 1.244 -12.913 1.00 90.81 271 ASP A CA 1
ATOM 2179 C C . ASP A 1 271 ? -3.070 1.035 -13.951 1.00 90.81 271 ASP A C 1
ATOM 2181 O O . ASP A 1 271 ? -2.566 2.007 -14.516 1.00 90.81 271 ASP A O 1
ATOM 2185 N N . LEU A 1 272 ? -2.648 -0.217 -14.135 1.00 92.81 272 LEU A N 1
ATOM 2186 C CA . LEU A 1 272 ? -1.556 -0.603 -15.029 1.00 92.81 272 LEU A CA 1
ATOM 2187 C C . LEU A 1 272 ? -2.137 -1.366 -16.217 1.00 92.81 272 LEU A C 1
ATOM 2189 O O . LEU A 1 272 ? -2.905 -2.310 -16.033 1.00 92.81 272 LEU A O 1
ATOM 2193 N N . ALA A 1 273 ? -1.728 -1.000 -17.427 1.00 93.75 273 ALA A N 1
ATOM 2194 C CA . ALA A 1 273 ? -1.995 -1.787 -18.620 1.00 93.75 273 ALA A CA 1
ATOM 2195 C C . ALA A 1 273 ? -0.973 -2.926 -18.753 1.00 93.75 273 ALA A C 1
ATOM 2197 O O . ALA A 1 273 ? 0.209 -2.742 -18.454 1.00 93.75 273 ALA A O 1
ATOM 2198 N N . SER A 1 274 ? -1.432 -4.090 -19.223 1.00 93.69 274 SER A N 1
ATOM 2199 C CA . SER A 1 274 ? -0.558 -5.201 -19.620 1.00 93.69 274 SER A CA 1
ATOM 2200 C C . SER A 1 274 ? 0.193 -4.805 -20.898 1.00 93.69 274 SER A C 1
ATOM 2202 O O . SER A 1 274 ? -0.457 -4.565 -21.921 1.00 93.69 274 SER A O 1
ATOM 2204 N N . PRO A 1 275 ? 1.530 -4.669 -20.871 1.00 92.00 275 PRO A N 1
ATOM 2205 C CA . PRO A 1 275 ? 2.287 -4.309 -22.062 1.00 92.00 275 PRO A CA 1
ATOM 2206 C C . PRO A 1 275 ? 2.351 -5.500 -23.024 1.00 92.00 275 PRO A C 1
ATOM 2208 O O . PRO A 1 275 ? 2.784 -6.583 -22.637 1.00 92.00 275 PRO A O 1
ATOM 2211 N N . GLU A 1 276 ? 2.005 -5.303 -24.299 1.00 89.81 276 GLU A N 1
ATOM 2212 C CA . GLU A 1 276 ? 2.192 -6.311 -25.357 1.00 89.81 276 GLU A CA 1
ATOM 2213 C C . GLU A 1 276 ? 3.682 -6.437 -25.767 1.00 89.81 276 GLU A C 1
ATOM 2215 O O . GLU A 1 276 ? 4.051 -6.245 -26.925 1.00 89.81 276 GLU A O 1
ATOM 2220 N N . ASP A 1 277 ? 4.568 -6.733 -24.810 1.00 90.38 277 ASP A N 1
ATOM 2221 C CA . ASP A 1 277 ? 6.017 -6.887 -25.001 1.00 90.38 277 ASP A CA 1
ATOM 2222 C C . ASP A 1 277 ? 6.498 -8.228 -24.403 1.00 90.38 277 ASP A C 1
ATOM 2224 O O . ASP A 1 277 ? 6.015 -8.695 -23.372 1.00 90.38 277 ASP A O 1
ATOM 2228 N N . ALA A 1 278 ? 7.452 -8.890 -25.063 1.00 86.69 278 ALA A N 1
ATOM 2229 C CA . ALA A 1 278 ? 7.993 -10.177 -24.619 1.00 86.69 278 ALA A CA 1
ATOM 2230 C C . ALA A 1 278 ? 9.065 -10.049 -23.516 1.00 86.69 278 ALA A C 1
ATOM 2232 O O . ALA A 1 278 ? 9.521 -11.075 -22.986 1.00 86.69 278 ALA A O 1
ATOM 2233 N N . ASP A 1 279 ? 9.484 -8.821 -23.198 1.00 93.94 279 ASP A N 1
ATOM 2234 C CA . ASP A 1 279 ? 10.513 -8.511 -22.214 1.00 93.94 279 ASP A CA 1
ATOM 2235 C C . ASP A 1 279 ? 10.187 -9.058 -20.812 1.00 93.94 279 ASP A C 1
ATOM 2237 O O . ASP A 1 279 ? 9.033 -9.214 -20.400 1.00 93.94 279 ASP A O 1
ATOM 2241 N N . ALA A 1 280 ? 11.235 -9.373 -20.048 1.00 90.62 280 ALA A N 1
ATOM 2242 C CA . ALA A 1 280 ? 11.086 -9.894 -18.695 1.00 90.62 280 ALA A CA 1
ATOM 2243 C C . ALA A 1 280 ? 10.389 -8.896 -17.757 1.00 90.62 280 ALA A C 1
ATOM 2245 O O . ALA A 1 280 ? 9.642 -9.321 -16.879 1.00 90.62 280 ALA A O 1
ATOM 2246 N N . PHE A 1 281 ? 10.606 -7.591 -17.938 1.00 92.94 281 PHE A N 1
ATOM 2247 C CA . PHE A 1 281 ? 9.977 -6.571 -17.114 1.00 92.94 281 PHE A CA 1
ATOM 2248 C C . PHE A 1 281 ? 8.495 -6.354 -17.462 1.00 92.94 281 PHE A C 1
ATOM 2250 O O . PHE A 1 281 ? 7.700 -6.098 -16.562 1.00 92.94 281 PHE A O 1
ATOM 2257 N N . ALA A 1 282 ? 8.077 -6.562 -18.715 1.00 94.69 282 ALA A N 1
ATOM 2258 C CA . ALA A 1 282 ? 6.652 -6.565 -19.069 1.00 94.69 282 ALA A CA 1
ATOM 2259 C C . ALA A 1 282 ? 5.892 -7.669 -18.308 1.00 94.69 282 ALA A C 1
ATOM 2261 O O . ALA A 1 282 ? 4.877 -7.404 -17.666 1.00 94.69 282 ALA A O 1
ATOM 2262 N N . LYS A 1 283 ? 6.473 -8.874 -18.231 1.00 94.75 283 LYS A N 1
ATOM 2263 C CA . LYS A 1 283 ? 5.933 -9.986 -17.421 1.00 94.75 283 LYS A CA 1
ATOM 2264 C C . LYS A 1 283 ? 5.897 -9.678 -15.924 1.00 94.75 283 LYS A C 1
ATOM 2266 O O . LYS A 1 283 ? 5.040 -10.183 -15.199 1.00 94.75 283 LYS A O 1
ATOM 2271 N N . ASP A 1 284 ? 6.843 -8.878 -15.441 1.00 94.12 284 ASP A N 1
ATOM 2272 C CA . ASP A 1 284 ? 6.858 -8.408 -14.058 1.00 94.12 284 ASP A CA 1
ATOM 2273 C C . ASP A 1 284 ? 5.703 -7.426 -13.784 1.00 94.12 284 ASP A C 1
ATOM 2275 O O . ASP A 1 284 ? 5.145 -7.464 -12.687 1.00 94.12 284 ASP A O 1
ATOM 2279 N N . ILE A 1 285 ? 5.312 -6.591 -14.756 1.00 95.25 285 ILE A N 1
ATOM 2280 C CA . ILE A 1 285 ? 4.118 -5.731 -14.667 1.00 95.25 285 ILE A CA 1
ATOM 2281 C C . ILE A 1 285 ? 2.841 -6.578 -14.690 1.00 95.25 285 ILE A C 1
ATOM 2283 O O . ILE A 1 285 ? 1.990 -6.399 -13.817 1.00 95.25 285 ILE A O 1
ATOM 2287 N N . ASP A 1 286 ? 2.739 -7.557 -15.593 1.00 95.69 286 ASP A N 1
ATOM 2288 C CA . ASP A 1 286 ? 1.602 -8.491 -15.632 1.00 95.69 286 ASP A CA 1
ATOM 2289 C C . ASP A 1 286 ? 1.418 -9.223 -14.299 1.00 95.69 286 ASP A C 1
ATOM 2291 O O . ASP A 1 286 ? 0.298 -9.406 -13.821 1.00 95.69 286 ASP A O 1
ATOM 2295 N N . LEU A 1 287 ? 2.522 -9.597 -13.648 1.00 95.25 287 LEU A N 1
ATOM 2296 C CA . LEU A 1 287 ? 2.482 -10.192 -12.319 1.00 95.25 287 LEU A CA 1
ATOM 2297 C C . LEU A 1 287 ? 1.898 -9.235 -11.271 1.00 95.25 287 LEU A C 1
ATOM 2299 O O . LEU A 1 287 ? 1.163 -9.679 -10.390 1.00 95.25 287 LEU A O 1
ATOM 2303 N N . VAL A 1 288 ? 2.228 -7.941 -11.328 1.00 94.62 288 VAL A N 1
ATOM 2304 C CA . VAL A 1 288 ? 1.667 -6.936 -10.411 1.00 94.62 288 VAL A CA 1
ATOM 2305 C C . VAL A 1 288 ? 0.157 -6.799 -10.624 1.00 94.62 288 VAL A C 1
ATOM 2307 O O . VAL A 1 288 ? -0.588 -6.797 -9.641 1.00 94.62 288 VAL A O 1
ATOM 2310 N N . ILE A 1 289 ? -0.289 -6.748 -11.884 1.00 95.12 289 ILE A N 1
ATOM 2311 C CA . ILE A 1 289 ? -1.710 -6.689 -12.259 1.00 95.12 289 ILE A CA 1
ATOM 2312 C C . ILE A 1 289 ? -2.444 -7.928 -11.730 1.00 95.12 289 ILE A C 1
ATOM 2314 O O . ILE A 1 289 ? -3.397 -7.807 -10.957 1.00 95.12 289 ILE A O 1
ATOM 2318 N N . ALA A 1 290 ? -1.945 -9.123 -12.051 1.00 95.50 290 ALA A N 1
ATOM 2319 C CA . ALA A 1 290 ? -2.536 -10.385 -11.612 1.00 95.50 290 ALA A CA 1
ATOM 2320 C C . ALA A 1 290 ? -2.582 -10.503 -10.078 1.00 95.50 290 ALA A C 1
ATOM 2322 O O . ALA A 1 290 ? -3.578 -10.951 -9.510 1.00 95.50 290 ALA A O 1
ATOM 2323 N N . ALA A 1 291 ? -1.538 -10.048 -9.377 1.00 95.44 291 ALA A N 1
ATOM 2324 C CA . ALA A 1 291 ? -1.508 -10.063 -7.918 1.00 95.44 291 ALA A CA 1
ATOM 2325 C C . ALA A 1 291 ? -2.561 -9.135 -7.294 1.00 95.44 291 ALA A C 1
ATOM 2327 O O . ALA A 1 291 ? -3.081 -9.438 -6.218 1.00 95.44 291 ALA A O 1
ATOM 2328 N N . GLN A 1 292 ? -2.893 -8.007 -7.929 1.00 93.69 292 GLN A N 1
ATOM 2329 C CA . GLN A 1 292 ? -3.961 -7.125 -7.457 1.00 93.69 292 GLN A CA 1
ATOM 2330 C C . GLN A 1 292 ? -5.333 -7.805 -7.541 1.00 93.69 292 GLN A C 1
ATOM 2332 O O . GLN A 1 292 ? -6.137 -7.668 -6.613 1.00 93.69 292 GLN A O 1
ATOM 2337 N N . GLU A 1 293 ? -5.601 -8.533 -8.623 1.00 93.81 293 GLU A N 1
ATOM 2338 C CA . GLU A 1 293 ? -6.832 -9.311 -8.794 1.00 93.81 293 GLU A CA 1
ATOM 2339 C C . GLU A 1 293 ? -6.892 -10.467 -7.792 1.00 93.81 293 GLU A C 1
ATOM 2341 O O . GLU A 1 293 ?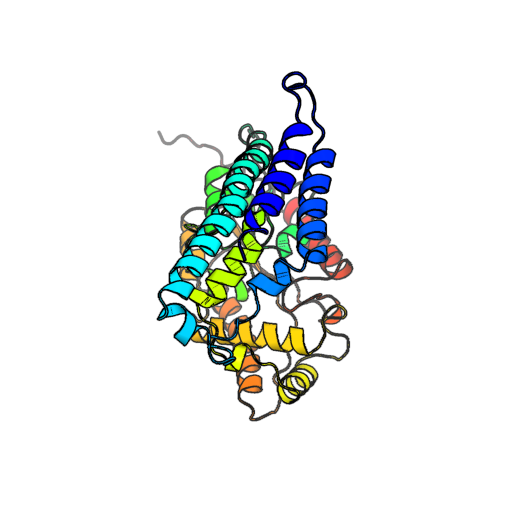 -7.836 -10.558 -7.003 1.00 93.81 293 GLU A O 1
ATOM 2346 N N . GLU A 1 294 ? -5.822 -11.264 -7.718 1.00 96.06 294 GLU A N 1
ATOM 2347 C CA . GLU A 1 294 ? -5.688 -12.379 -6.779 1.00 96.06 294 GLU A CA 1
ATOM 2348 C C . GLU A 1 294 ? -5.890 -11.920 -5.326 1.00 96.06 294 GLU A C 1
ATOM 2350 O O . GLU A 1 294 ? -6.549 -12.586 -4.528 1.00 96.06 294 GLU A O 1
ATOM 2355 N N . PHE A 1 295 ? -5.356 -10.753 -4.968 1.00 95.69 295 PHE A N 1
ATOM 2356 C CA . PHE A 1 295 ? -5.529 -10.148 -3.652 1.00 95.69 295 PHE A CA 1
ATOM 2357 C C . PHE A 1 295 ? -6.986 -9.824 -3.326 1.00 95.69 295 PHE A C 1
ATOM 2359 O O . PHE A 1 295 ? -7.441 -10.125 -2.218 1.00 95.69 295 PHE A O 1
ATOM 2366 N N . ARG A 1 296 ? -7.740 -9.272 -4.280 1.00 93.00 296 ARG A N 1
ATOM 2367 C CA . ARG A 1 296 ? -9.176 -9.010 -4.100 1.00 93.00 296 ARG A CA 1
ATOM 2368 C C . ARG A 1 296 ? -9.958 -10.310 -3.945 1.00 93.00 296 ARG A C 1
ATOM 2370 O O . ARG A 1 296 ? -10.805 -10.407 -3.056 1.00 93.00 296 ARG A O 1
ATOM 2377 N N . ASP A 1 297 ? -9.655 -11.314 -4.755 1.00 95.50 297 ASP A N 1
ATOM 2378 C CA . ASP A 1 297 ? -10.363 -12.593 -4.719 1.00 95.50 297 ASP A CA 1
ATOM 2379 C C . ASP A 1 297 ? -10.069 -13.375 -3.441 1.00 95.50 297 ASP A C 1
ATOM 2381 O O . ASP A 1 297 ? -10.990 -13.876 -2.791 1.00 95.50 297 ASP A O 1
ATOM 2385 N N . LYS A 1 298 ? -8.809 -13.391 -2.995 1.00 96.06 298 LYS A N 1
ATOM 2386 C CA . LYS A 1 298 ? -8.425 -13.994 -1.714 1.00 96.06 298 LYS A CA 1
ATOM 2387 C C . LYS A 1 298 ? -9.074 -13.291 -0.523 1.00 96.06 298 LYS A C 1
ATOM 2389 O O . LYS A 1 298 ? -9.462 -13.972 0.424 1.00 96.06 298 LYS A O 1
ATOM 2394 N N . LEU A 1 299 ? -9.224 -11.963 -0.549 1.00 94.50 299 LEU A N 1
ATOM 2395 C CA . LEU A 1 299 ? -9.916 -11.228 0.519 1.00 94.50 299 LEU A CA 1
ATOM 2396 C C . LEU A 1 299 ? -11.392 -11.621 0.612 1.00 94.50 299 LEU A C 1
ATOM 2398 O O . LEU A 1 299 ? -11.880 -11.888 1.712 1.00 94.50 299 LEU A O 1
ATOM 2402 N N . LYS A 1 300 ? -12.081 -11.707 -0.535 1.00 93.81 300 LYS A N 1
ATOM 2403 C CA . LYS A 1 300 ? -13.471 -12.181 -0.603 1.00 93.81 300 LYS A CA 1
ATOM 2404 C C . LYS A 1 300 ? -13.587 -13.618 -0.096 1.00 93.81 300 LYS A C 1
ATOM 2406 O O . LYS A 1 300 ? -14.407 -13.887 0.774 1.00 93.81 300 LYS A O 1
ATOM 2411 N N . ALA A 1 301 ? -12.732 -14.520 -0.579 1.00 96.56 301 ALA A N 1
ATOM 2412 C CA . ALA A 1 301 ? -12.740 -15.928 -0.182 1.00 96.56 301 ALA A CA 1
ATOM 2413 C C . ALA A 1 301 ? -12.451 -16.130 1.317 1.00 96.56 301 ALA A C 1
ATOM 2415 O O . ALA A 1 301 ? -12.980 -17.050 1.937 1.00 96.56 301 ALA A O 1
ATOM 2416 N N . ALA A 1 302 ? -11.635 -15.259 1.918 1.00 95.19 302 ALA A N 1
ATOM 2417 C CA . ALA 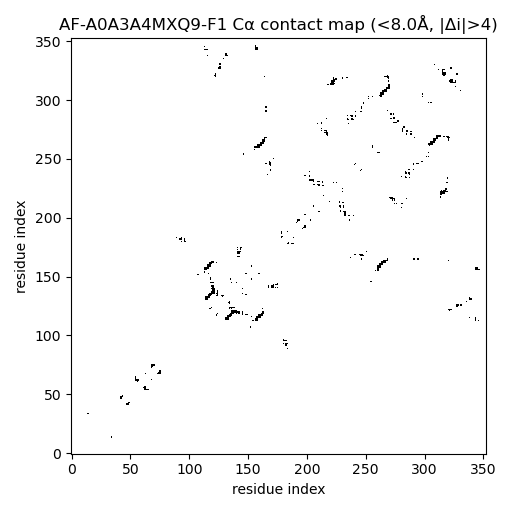A 1 302 ? -11.316 -15.300 3.341 1.00 95.19 302 ALA A CA 1
ATOM 2418 C C . ALA A 1 302 ? -12.446 -14.784 4.255 1.00 95.19 302 ALA A C 1
ATOM 2420 O O . ALA A 1 302 ? -12.305 -14.882 5.474 1.00 95.19 302 ALA A O 1
ATOM 2421 N N . ASN A 1 303 ? -13.542 -14.243 3.699 1.00 93.69 303 ASN A N 1
ATOM 2422 C CA . ASN A 1 303 ? -14.654 -13.632 4.442 1.00 93.69 303 ASN A CA 1
ATOM 2423 C C . ASN A 1 303 ? -14.198 -12.574 5.463 1.00 93.69 303 ASN A C 1
ATOM 2425 O O . ASN A 1 303 ? -14.763 -12.446 6.548 1.00 93.69 303 ASN A O 1
ATOM 2429 N N . ILE A 1 304 ? -13.151 -11.820 5.126 1.00 90.81 304 ILE A N 1
ATOM 2430 C CA . ILE A 1 304 ? -12.681 -10.712 5.952 1.00 90.81 304 ILE A CA 1
ATOM 2431 C C . ILE A 1 304 ? -13.512 -9.458 5.613 1.00 90.81 304 ILE A C 1
ATOM 2433 O O . ILE A 1 304 ? -13.630 -9.131 4.429 1.00 90.81 304 ILE A O 1
ATOM 2437 N N . PRO A 1 305 ? -14.038 -8.707 6.603 1.00 93.88 305 PRO A N 1
ATOM 2438 C CA . PRO A 1 305 ? -14.733 -7.447 6.356 1.00 93.88 305 PRO A CA 1
ATOM 2439 C C . PRO A 1 305 ? -13.824 -6.442 5.645 1.00 93.88 305 PRO A C 1
ATOM 2441 O O . PRO A 1 305 ? -12.837 -5.965 6.211 1.00 93.88 305 PRO A O 1
ATOM 2444 N N . ALA A 1 306 ? -14.170 -6.112 4.403 1.00 95.50 306 ALA A N 1
ATOM 2445 C CA . ALA A 1 306 ? -13.381 -5.240 3.550 1.00 95.50 306 ALA A CA 1
ATOM 2446 C C . ALA A 1 306 ? -14.271 -4.216 2.837 1.00 95.50 306 ALA A C 1
ATOM 2448 O O . ALA A 1 306 ? -15.334 -4.557 2.319 1.00 95.50 306 ALA A O 1
ATOM 2449 N N . ILE A 1 307 ? -13.815 -2.966 2.788 1.00 94.69 307 ILE A N 1
ATOM 2450 C CA . ILE A 1 307 ? -14.400 -1.896 1.981 1.00 94.69 307 ILE A CA 1
ATOM 2451 C C . ILE A 1 307 ? -13.420 -1.581 0.860 1.00 94.69 307 ILE A C 1
ATOM 2453 O O . ILE A 1 307 ? -12.294 -1.149 1.109 1.00 94.69 307 ILE A O 1
ATOM 2457 N N . TYR A 1 308 ? -13.853 -1.795 -0.377 1.00 93.69 308 TYR A N 1
ATOM 2458 C CA . TYR A 1 308 ? -13.046 -1.518 -1.557 1.00 93.69 308 TYR A CA 1
ATOM 2459 C C . TYR A 1 308 ? -13.176 -0.049 -1.933 1.00 93.69 308 TYR A C 1
ATOM 2461 O O . TYR A 1 308 ? -14.260 0.421 -2.279 1.00 93.69 308 TYR A O 1
ATOM 2469 N N . LEU A 1 309 ? -12.064 0.678 -1.856 1.00 92.44 309 LEU A N 1
ATOM 2470 C CA . LEU A 1 309 ? -12.018 2.059 -2.308 1.00 92.44 309 LEU A CA 1
ATOM 2471 C C . LEU A 1 309 ? -12.005 2.093 -3.846 1.00 92.44 309 LEU A C 1
ATOM 2473 O O . LEU A 1 309 ? -11.456 1.188 -4.483 1.00 92.44 309 LEU A O 1
ATOM 2477 N N . PRO A 1 310 ? -12.638 3.108 -4.460 1.00 88.56 310 PRO A N 1
ATOM 2478 C CA . PRO A 1 310 ? -12.705 3.215 -5.914 1.00 88.56 310 PRO A CA 1
ATOM 2479 C C . PRO A 1 310 ? -11.298 3.351 -6.519 1.00 88.56 310 PRO A C 1
ATOM 2481 O O . PRO A 1 310 ? -10.469 4.068 -5.951 1.00 88.56 310 PRO A O 1
ATOM 2484 N N . PRO A 1 311 ? -11.025 2.743 -7.687 1.00 89.44 311 PRO A N 1
ATOM 2485 C CA . PRO A 1 311 ? -9.865 3.139 -8.473 1.00 89.44 311 PRO A CA 1
ATOM 2486 C C . PRO A 1 311 ? -9.996 4.617 -8.863 1.00 89.44 311 PRO A C 1
ATOM 2488 O O . PRO A 1 311 ? -11.095 5.102 -9.145 1.00 89.44 311 PRO A O 1
ATOM 2491 N N . LEU A 1 312 ? -8.873 5.330 -8.843 1.00 90.75 312 LEU A N 1
ATOM 2492 C CA . LEU A 1 312 ? -8.767 6.698 -9.345 1.00 90.75 312 LEU A CA 1
ATOM 2493 C C . LEU A 1 312 ? -7.903 6.697 -10.614 1.00 90.75 312 LEU A C 1
ATOM 2495 O O . LEU A 1 312 ? -7.103 5.778 -10.790 1.00 90.75 312 LEU A O 1
ATOM 2499 N N . PRO A 1 313 ? -8.030 7.711 -11.485 1.00 90.44 313 PRO A N 1
ATOM 2500 C CA . PRO A 1 313 ? -7.118 7.880 -12.611 1.00 90.44 313 PRO A CA 1
ATOM 2501 C C . PRO A 1 313 ? -5.657 7.937 -12.145 1.00 90.44 313 PRO A C 1
ATOM 2503 O O . PRO A 1 313 ? -5.366 8.543 -11.114 1.00 90.44 313 PRO A O 1
ATOM 2506 N N . SER A 1 314 ? -4.725 7.374 -12.914 1.00 89.69 314 SER A N 1
ATOM 2507 C CA . SER A 1 314 ? -3.300 7.288 -12.553 1.00 89.69 314 SER A CA 1
ATOM 2508 C C . SER A 1 314 ? -2.605 8.652 -12.379 1.00 89.69 314 SER A C 1
ATOM 2510 O O . SER A 1 314 ? -1.627 8.751 -11.641 1.00 89.69 314 SER A O 1
ATOM 2512 N N . LYS A 1 315 ? -3.147 9.740 -12.943 1.00 91.19 315 LYS A N 1
ATOM 2513 C CA . LYS A 1 315 ? -2.712 11.125 -12.650 1.00 91.19 315 LYS A CA 1
ATOM 2514 C C . LYS A 1 315 ? -2.963 11.574 -11.201 1.00 91.19 315 LYS A C 1
ATOM 2516 O O . LYS A 1 315 ? -2.335 12.513 -10.725 1.00 91.19 315 LYS A O 1
ATOM 2521 N N . GLU A 1 316 ? -3.888 10.918 -10.497 1.00 93.81 316 GLU A N 1
ATOM 2522 C CA . GLU A 1 316 ? -4.204 11.187 -9.086 1.00 93.81 316 GLU A CA 1
ATOM 2523 C C . GLU A 1 316 ? -3.271 10.443 -8.127 1.00 93.81 316 GLU A C 1
ATOM 2525 O O . GLU A 1 316 ? -3.465 10.471 -6.909 1.00 93.81 316 GLU A O 1
ATOM 2530 N N . PHE A 1 317 ? -2.245 9.789 -8.664 1.00 92.19 317 PHE A N 1
ATOM 2531 C CA . PHE A 1 317 ? -1.223 9.090 -7.916 1.00 92.19 317 PHE A CA 1
ATOM 2532 C C . PHE A 1 317 ? 0.111 9.827 -8.018 1.00 92.19 317 PHE A C 1
ATOM 2534 O O . PHE A 1 317 ? 0.523 10.268 -9.085 1.00 92.19 317 PHE A O 1
ATOM 2541 N N . ILE A 1 318 ? 0.794 9.956 -6.887 1.00 88.75 318 ILE A N 1
ATOM 2542 C CA . ILE A 1 318 ? 2.197 10.375 -6.827 1.00 88.75 318 ILE A CA 1
ATOM 2543 C C . ILE A 1 318 ? 3.090 9.216 -7.238 1.00 88.75 318 ILE A C 1
ATOM 2545 O O . ILE A 1 318 ? 4.065 9.427 -7.941 1.00 88.75 318 ILE A O 1
ATOM 2549 N N . ASP A 1 319 ? 2.739 8.012 -6.800 1.00 88.50 319 ASP A N 1
ATOM 2550 C CA . ASP A 1 319 ? 3.441 6.776 -7.104 1.00 88.50 319 ASP A CA 1
ATOM 2551 C C . ASP A 1 319 ? 2.450 5.609 -7.139 1.00 88.50 319 ASP A C 1
ATOM 2553 O O . ASP A 1 319 ? 1.248 5.816 -7.000 1.00 88.50 319 ASP A O 1
ATOM 2557 N N . ILE A 1 320 ? 2.919 4.369 -7.268 1.00 88.31 320 ILE A N 1
ATOM 2558 C CA . ILE A 1 320 ? 2.034 3.213 -7.457 1.00 88.31 320 ILE A CA 1
ATOM 2559 C C . ILE A 1 320 ? 0.935 3.032 -6.390 1.00 88.31 320 ILE A C 1
ATOM 2561 O O . ILE A 1 320 ? -0.071 2.391 -6.677 1.00 88.31 320 ILE A O 1
ATOM 2565 N N . CYS A 1 321 ? 1.074 3.565 -5.172 1.00 89.31 321 CYS A N 1
ATOM 2566 C CA . CYS A 1 321 ? 0.052 3.416 -4.124 1.00 89.31 321 CYS A CA 1
ATOM 2567 C C . CYS A 1 321 ? -0.260 4.682 -3.313 1.00 89.31 321 CYS A C 1
ATOM 2569 O O . CYS A 1 321 ? -1.165 4.653 -2.476 1.00 89.31 321 CYS A O 1
ATOM 2571 N N . HIS A 1 322 ? 0.454 5.788 -3.527 1.00 89.44 322 HIS A N 1
ATOM 2572 C CA . HIS A 1 322 ? 0.197 7.051 -2.843 1.00 89.44 322 HIS A CA 1
ATOM 2573 C C . HIS A 1 322 ? -0.528 8.040 -3.749 1.00 89.44 322 HIS A C 1
ATOM 2575 O O . HIS A 1 322 ? -0.084 8.321 -4.857 1.00 89.44 322 HIS A O 1
ATOM 2581 N N . TYR A 1 323 ? -1.584 8.660 -3.229 1.00 90.25 323 TYR A N 1
ATOM 2582 C CA . TYR A 1 323 ? -2.369 9.654 -3.958 1.00 90.25 323 TYR A CA 1
ATOM 2583 C C . TYR A 1 323 ? -1.791 11.067 -3.863 1.00 90.25 323 TYR A C 1
ATOM 2585 O O . TYR A 1 323 ? -1.159 11.434 -2.864 1.00 90.25 323 TYR A O 1
ATOM 2593 N N . THR A 1 324 ? -2.080 11.876 -4.881 1.00 89.12 324 THR A N 1
ATOM 2594 C CA . THR A 1 324 ? -1.894 13.335 -4.902 1.00 89.12 324 THR A CA 1
ATOM 2595 C C . THR A 1 324 ? -2.791 14.023 -3.865 1.00 89.12 324 THR A C 1
ATOM 2597 O O . THR A 1 324 ? -3.621 13.393 -3.208 1.00 89.12 324 THR A O 1
ATOM 2600 N N . GLY A 1 325 ? -2.651 15.343 -3.692 1.00 87.38 325 GLY A N 1
ATOM 2601 C CA . GLY A 1 325 ? -3.552 16.114 -2.824 1.00 87.38 325 GLY A CA 1
ATOM 2602 C C . GLY A 1 325 ? -5.028 15.968 -3.220 1.00 87.38 325 GLY A C 1
ATOM 2603 O O . GLY A 1 325 ? -5.877 15.763 -2.356 1.00 87.38 325 GLY A O 1
ATOM 2604 N N . GLN A 1 326 ? -5.317 15.984 -4.524 1.00 89.19 326 GLN A N 1
ATOM 2605 C CA . GLN A 1 326 ? -6.669 15.808 -5.053 1.00 89.19 326 GLN A CA 1
ATOM 2606 C C . GLN A 1 326 ? -7.177 14.370 -4.870 1.00 89.19 326 GLN A C 1
ATOM 2608 O O . GLN A 1 326 ? -8.274 14.182 -4.342 1.00 89.19 326 GLN A O 1
ATOM 2613 N N . GLY A 1 327 ? -6.372 13.356 -5.203 1.00 89.00 327 GLY A N 1
ATOM 2614 C CA . GLY A 1 327 ? -6.734 11.959 -4.951 1.00 89.00 327 GLY A CA 1
ATOM 2615 C C . GLY A 1 327 ? -7.001 11.668 -3.467 1.00 89.00 327 GLY A C 1
ATOM 2616 O O . GLY A 1 327 ? -7.992 11.017 -3.130 1.00 89.00 327 GLY A O 1
ATOM 2617 N N . ASN A 1 328 ? -6.193 12.234 -2.560 1.00 90.88 328 ASN A N 1
ATOM 2618 C CA . ASN A 1 328 ? -6.427 12.132 -1.116 1.00 90.88 328 ASN A CA 1
ATOM 2619 C C . ASN A 1 328 ? -7.742 12.800 -0.698 1.00 90.88 328 ASN A C 1
ATOM 2621 O O . ASN A 1 328 ? -8.467 12.218 0.102 1.00 90.88 328 ASN A O 1
ATOM 2625 N N . ALA A 1 329 ? -8.083 13.974 -1.238 1.00 90.75 329 ALA A N 1
ATOM 2626 C CA . ALA A 1 329 ? -9.344 14.649 -0.923 1.00 90.75 329 ALA A CA 1
ATOM 2627 C C . ALA A 1 329 ? -10.570 13.809 -1.334 1.00 90.75 329 ALA A C 1
ATOM 2629 O O . ALA A 1 329 ? -11.517 13.675 -0.557 1.00 90.75 329 ALA A O 1
ATOM 2630 N N . ILE A 1 330 ? -10.525 13.177 -2.515 1.00 90.25 330 ILE A N 1
ATOM 2631 C CA . ILE A 1 330 ? -11.594 12.288 -3.000 1.00 90.25 330 ILE A CA 1
ATOM 2632 C C . ILE A 1 330 ? -11.767 11.087 -2.063 1.00 90.25 330 ILE A C 1
ATOM 2634 O O . ILE A 1 330 ? -12.887 10.757 -1.668 1.00 90.25 330 ILE A O 1
ATOM 2638 N N . LEU A 1 331 ? -10.670 10.422 -1.695 1.00 91.19 331 LEU A N 1
ATOM 2639 C CA . LEU A 1 331 ? -10.732 9.256 -0.812 1.00 91.19 331 LEU A CA 1
ATOM 2640 C C . LEU A 1 331 ? -11.135 9.621 0.609 1.00 91.19 331 LEU A C 1
ATOM 2642 O O . LEU A 1 331 ? -11.916 8.898 1.225 1.00 91.19 331 LEU A O 1
ATOM 2646 N N . ARG A 1 332 ? -10.646 10.754 1.111 1.00 92.38 332 ARG A N 1
ATOM 2647 C CA . ARG A 1 332 ? -11.001 11.275 2.425 1.00 92.38 332 ARG A CA 1
ATOM 2648 C C . ARG A 1 332 ? -12.509 11.469 2.549 1.00 92.38 332 ARG A C 1
ATOM 2650 O O . ARG A 1 332 ? -13.079 10.943 3.495 1.00 92.38 332 ARG A O 1
ATOM 2657 N N . SER A 1 333 ? -13.153 12.116 1.576 1.00 90.94 333 SER A N 1
ATOM 2658 C CA . SER A 1 333 ? -14.611 12.316 1.584 1.00 90.94 333 SER A CA 1
ATOM 2659 C C . SER A 1 333 ? -15.384 10.989 1.644 1.00 90.94 333 SER A C 1
ATOM 2661 O O . SER A 1 333 ? -16.360 10.862 2.382 1.00 90.94 333 SER A O 1
ATOM 2663 N N . LYS A 1 334 ? -14.917 9.951 0.936 1.00 90.88 334 LYS A N 1
ATOM 2664 C CA . LYS A 1 334 ? -15.533 8.614 1.000 1.00 90.88 334 LYS A CA 1
ATOM 2665 C C . LYS A 1 334 ? -15.351 7.950 2.362 1.00 90.88 334 LYS A C 1
ATOM 2667 O O . LYS A 1 334 ? -16.273 7.317 2.866 1.00 90.88 334 LYS A O 1
ATOM 2672 N N . ILE A 1 335 ? -14.167 8.088 2.950 1.00 92.00 335 ILE A N 1
ATOM 2673 C CA . ILE A 1 335 ? -13.861 7.536 4.272 1.00 92.00 335 ILE A CA 1
ATOM 2674 C C . ILE A 1 335 ? -14.636 8.283 5.363 1.00 92.00 335 ILE A C 1
ATOM 2676 O O . ILE A 1 335 ? -15.134 7.637 6.276 1.00 92.00 335 ILE A O 1
ATOM 2680 N N . GLU A 1 336 ? -14.821 9.598 5.243 1.00 91.06 336 GLU A N 1
ATOM 2681 C CA . GLU A 1 336 ? -15.695 10.384 6.126 1.00 91.06 336 GLU A CA 1
ATOM 2682 C C . GLU A 1 336 ? -17.135 9.859 6.098 1.00 91.06 336 GLU A C 1
ATOM 2684 O O . GLU A 1 336 ? -17.701 9.621 7.162 1.00 91.06 336 GLU A O 1
ATOM 2689 N N . GLY A 1 337 ? -17.689 9.563 4.917 1.00 87.88 337 GLY A N 1
ATOM 2690 C CA . GLY A 1 337 ? -19.001 8.911 4.808 1.00 87.88 337 GLY A CA 1
ATOM 2691 C C . GLY A 1 337 ? -19.068 7.578 5.565 1.00 87.88 337 GLY A C 1
ATOM 2692 O O . GLY A 1 337 ? -19.981 7.355 6.354 1.00 87.88 337 GLY A O 1
ATOM 2693 N N . ILE A 1 338 ? -18.041 6.732 5.421 1.00 88.12 338 ILE A N 1
ATOM 2694 C CA . ILE A 1 338 ? -17.941 5.445 6.134 1.00 88.12 338 ILE A CA 1
ATOM 2695 C C . ILE A 1 338 ? -17.851 5.637 7.655 1.00 88.12 338 ILE A C 1
ATOM 2697 O O . ILE A 1 338 ? -18.425 4.849 8.406 1.00 88.12 338 ILE A O 1
ATOM 2701 N N . ILE A 1 339 ? -17.103 6.645 8.114 1.00 87.19 339 ILE A N 1
ATOM 2702 C CA . ILE A 1 339 ? -16.955 6.966 9.539 1.00 87.19 339 ILE A CA 1
ATOM 2703 C C . ILE A 1 339 ? -18.310 7.383 10.121 1.00 87.19 339 ILE A C 1
ATOM 2705 O O . ILE A 1 339 ? -18.677 6.905 11.189 1.00 87.19 339 ILE A O 1
ATOM 2709 N N . VAL A 1 340 ? -19.063 8.229 9.412 1.00 85.56 340 VAL A N 1
ATOM 2710 C CA . VAL A 1 340 ? -20.374 8.726 9.860 1.00 85.56 340 VAL A CA 1
ATOM 2711 C C . VAL A 1 340 ? -21.431 7.617 9.873 1.00 85.56 340 VAL A C 1
ATOM 2713 O O . VAL A 1 340 ? -22.226 7.534 10.805 1.00 85.56 340 VAL A O 1
ATOM 2716 N N . GLU A 1 341 ? -21.431 6.734 8.873 1.00 82.56 341 GLU A N 1
ATOM 2717 C CA . GLU A 1 341 ? -22.403 5.636 8.753 1.00 82.56 341 GLU A CA 1
ATOM 2718 C C . GLU A 1 341 ? -22.178 4.489 9.746 1.00 82.56 341 GLU A C 1
ATOM 2720 O O . GLU A 1 341 ? -23.054 3.638 9.920 1.00 82.56 341 GLU A O 1
ATOM 2725 N N . ARG A 1 342 ? -21.012 4.428 10.396 1.00 73.62 342 ARG A N 1
ATOM 2726 C CA . ARG A 1 342 ? -20.672 3.381 11.360 1.00 73.62 342 ARG A CA 1
ATOM 2727 C C . ARG A 1 342 ? -20.806 3.916 12.781 1.00 73.62 342 ARG A C 1
ATOM 2729 O O . ARG A 1 342 ? -19.812 4.388 13.338 1.00 73.62 342 ARG A O 1
ATOM 2736 N N . PRO A 1 343 ? -21.998 3.817 13.404 1.00 61.78 343 PRO A N 1
ATOM 2737 C CA . PRO A 1 343 ? -22.116 4.126 14.814 1.00 61.78 343 PRO A CA 1
ATOM 2738 C C . PRO A 1 343 ? -21.182 3.197 15.582 1.00 61.78 343 PRO A C 1
ATOM 2740 O O . PRO A 1 343 ? -21.103 1.994 15.314 1.00 61.78 343 PRO A O 1
ATOM 2743 N N . VAL A 1 344 ? -20.457 3.783 16.525 1.00 65.88 344 VAL A N 1
ATOM 2744 C CA . VAL A 1 344 ? -19.583 3.057 17.433 1.00 65.88 344 VAL A CA 1
ATOM 2745 C C . VAL A 1 344 ? -20.380 1.915 18.056 1.00 65.88 344 VAL A C 1
ATOM 2747 O O . VAL A 1 344 ? -21.405 2.149 18.700 1.00 65.88 344 VAL A O 1
ATOM 2750 N N . GLN A 1 345 ? -19.950 0.674 17.817 1.00 57.59 345 GLN A N 1
ATOM 2751 C CA . GLN A 1 345 ? -20.639 -0.492 18.354 1.00 57.59 345 GLN A CA 1
ATOM 2752 C C . GLN A 1 345 ? -20.481 -0.484 19.873 1.00 57.59 345 GLN A C 1
ATOM 2754 O O . GLN A 1 345 ? -19.454 -0.891 20.414 1.00 57.59 345 GLN A O 1
ATOM 2759 N N . VAL A 1 346 ? -21.509 -0.006 20.575 1.00 54.72 346 VAL A N 1
ATOM 2760 C CA . VAL A 1 346 ? -21.615 -0.179 22.020 1.00 54.72 346 VAL A CA 1
ATOM 2761 C C . VAL A 1 346 ? -21.854 -1.663 22.240 1.00 54.72 346 VAL A C 1
ATOM 2763 O O . VAL A 1 346 ? -22.981 -2.147 22.153 1.00 54.72 346 VAL A O 1
ATOM 2766 N N . VAL A 1 347 ? -20.774 -2.412 22.456 1.00 54.56 347 VAL A N 1
ATOM 2767 C CA . VAL A 1 347 ? -20.874 -3.799 22.894 1.00 54.56 347 VAL A CA 1
ATOM 2768 C C . VAL A 1 347 ? -21.517 -3.736 24.272 1.00 54.56 347 VAL A C 1
ATOM 2770 O O . VAL A 1 347 ? -20.856 -3.403 25.254 1.00 54.56 347 VAL A O 1
ATOM 2773 N N . SER A 1 348 ? -22.829 -3.976 24.345 1.00 49.81 348 SER A N 1
ATOM 2774 C CA . SER A 1 348 ? -23.508 -4.098 25.625 1.00 49.81 348 SER A CA 1
ATOM 2775 C C . SER A 1 348 ? -22.839 -5.255 26.346 1.00 49.81 348 SER A C 1
ATOM 2777 O O . SER A 1 348 ? -22.922 -6.401 25.901 1.00 49.81 348 SER A O 1
ATOM 2779 N N . SER A 1 349 ? -22.143 -4.949 27.433 1.00 46.91 349 SER A N 1
ATOM 2780 C CA . SER A 1 349 ? -21.629 -5.930 28.373 1.00 46.91 349 SER A CA 1
ATOM 2781 C C . SER A 1 349 ? -22.819 -6.610 29.050 1.00 46.91 349 SER A C 1
ATOM 2783 O O . SER A 1 349 ? -23.153 -6.319 30.195 1.00 46.91 349 SER A O 1
ATOM 2785 N N . THR A 1 350 ? -23.524 -7.481 28.334 1.00 43.19 350 THR A N 1
ATOM 2786 C CA . THR A 1 350 ? -24.385 -8.466 28.972 1.00 43.19 350 THR A CA 1
ATOM 2787 C C . THR A 1 350 ? -23.455 -9.386 29.741 1.00 43.19 350 THR A C 1
ATOM 2789 O O . THR A 1 350 ? -22.700 -10.164 29.160 1.00 43.19 350 THR A O 1
ATOM 2792 N N . SER A 1 351 ? -23.462 -9.174 31.053 1.00 38.94 351 SER A N 1
ATOM 2793 C CA . SER A 1 351 ? -22.850 -9.984 32.093 1.00 38.94 351 SER A CA 1
ATOM 2794 C C . SER A 1 351 ? -22.905 -11.467 31.737 1.00 38.94 351 SER A C 1
ATOM 2796 O O . SER A 1 351 ? -23.984 -12.051 31.629 1.00 38.94 351 SER A O 1
ATOM 2798 N N . VAL A 1 352 ? -21.729 -12.068 31.576 1.00 41.19 352 VAL A N 1
ATOM 2799 C CA . VAL A 1 352 ? -21.572 -13.510 31.747 1.00 41.19 352 VAL A CA 1
ATOM 2800 C C . VAL A 1 352 ? -21.826 -13.769 33.233 1.00 41.19 352 VAL A C 1
ATOM 2802 O O . VAL A 1 352 ? -21.032 -13.330 34.065 1.00 41.19 352 VAL A O 1
ATOM 2805 N N . ASN A 1 353 ? -22.982 -14.363 33.538 1.00 39.84 353 ASN A N 1
ATOM 2806 C CA . ASN A 1 353 ? -23.299 -14.919 34.857 1.00 39.84 353 ASN A CA 1
ATOM 2807 C C . ASN A 1 353 ? -22.482 -16.180 35.123 1.00 39.84 353 ASN A C 1
ATOM 2809 O O . ASN A 1 353 ? -22.281 -16.952 34.154 1.00 39.84 353 ASN A O 1
#

Sequence (353 aa):
MRLRLFELIEVLQGCGSLAGPGSMGKVETAAFDGTLVELLRLLREKGLILFALQPLPDESGRILSWRDVARCRYGMKKILLWYIFLSFLLIPAAVFARFEVLPRYKIQRERTDPSVILVGPSFVRRLGEFEHAQNFAKDAILPCETTKIIEQYCQPSDTILYGLCVINTSMTRYSTAHVSIPARKDLISWLWRRIVDPIPERYMSVTSKDQEIVDLALPPESFPALDREEAAGQLKWLSLRLQKQGVDLAFFVKLHKKHPNITFLIFPIADLASPEDADAFAKDIDLVIAAQEEFRDKLKAANIPAIYLPPLPSKEFIDICHYTGQGNAILRSKIEGIIVERPVQVVSSTSVN

Organism: Abyssobacteria bacterium (strain SURF_5) (NCBI:txid2093360)

Nearest PDB structures (foldseek):
  1a0c-assembly1_A  TM=2.587E-01  e=6.409E-01  Thermoanaerobacterium thermosulfurigenes
  1a0e-assembly1_A  TM=2.547E-01  e=1.207E+00  Thermotoga neapolitana
  1a0d-assembly1_A  TM=2.517E-01  e=2.701E+00  Geobacillus stearothermophilus
  4xkm-assembly1_H  TM=3.101E-01  e=5.087E+00  Bacteroides thetaiotaomicron VPI-5482
  5nh4-assembly1_B  TM=1.781E-01  e=4.281E+00  Piromyces sp. E2

Solvent-accessible surface area (backbone atoms only — not comparable to full-atom values): 20256 Å² total; per-residue (Å²): 142,79,71,67,63,58,58,54,48,52,55,54,52,61,65,54,65,78,63,64,101,80,62,98,69,83,76,62,72,70,63,53,58,50,49,52,54,47,49,54,47,50,35,50,77,71,43,49,59,59,61,73,72,49,63,63,52,48,101,84,64,48,69,46,52,75,74,54,36,69,72,35,78,69,32,49,56,48,54,49,50,47,52,50,52,50,45,66,55,50,50,57,53,50,56,50,46,54,63,63,55,50,62,76,59,65,74,61,79,78,71,87,74,68,36,41,35,36,36,25,29,41,58,52,35,69,54,52,83,49,96,78,35,50,60,69,25,40,84,76,43,45,59,59,55,45,49,50,49,46,74,74,69,54,58,88,45,27,36,34,39,37,42,42,41,63,74,51,36,56,37,56,82,59,71,74,89,81,64,90,41,78,94,44,41,65,62,49,49,53,49,40,44,63,70,78,54,64,68,56,66,80,56,72,56,75,52,73,68,46,29,54,48,42,57,59,21,33,65,90,63,37,19,79,80,48,58,53,59,59,50,36,41,51,50,43,48,50,25,55,39,39,75,75,57,40,82,49,54,67,65,59,55,54,48,36,74,76,39,74,47,46,35,34,36,37,47,54,56,53,69,67,48,75,40,99,53,90,49,73,66,33,54,33,49,42,49,48,52,51,41,49,53,52,40,54,52,51,41,60,75,66,70,55,59,67,48,76,49,77,77,65,65,37,58,33,19,43,45,64,66,35,57,31,76,66,39,29,52,58,52,40,56,54,50,51,52,54,56,70,73,49,73,60,58,77,74,74,81,72,74,86,126

Secondary structure (DSSP, 8-state):
--SHHHHHHHHHHHHHTTS-TT--S---THHHHHHHHHHHHHHHHTTHHHHHHS--B-TTS-B--HHHHTTSHHHHHHHHHHHHHHHHHHHHHHHHHHHHHHHHHHTSTT--S--EEEE-SHHHHTT--BTTEEE---TT--HHHHHHHHHHH--TTSEEEEEE-GGGGGGTT--GGG---GGGHHHHHHHHHHHTSPPPGGGT---HHHHHHHHHHS-TTS-TTS-HHHHHHHHHHHHHHHHHH-S--HHHHHHHHH-TTEEEEEPPPPP-------SHHHHHHHHHHHHHHHHHHHHHHTT--EEEPPP--GGGBSSSS-B-HHHHHHHHHHHHHHHHHS-----------

Mean predicted aligned error: 14.97 Å

Foldseek 3Di:
DPPVVVVVVVLVVVLVVVDDPPDPDDPDPVVVVCVVVVVVVVCVVVCVVVVLPFQAADPVRHRDDPVVLVVDPVSVVSVVVVVVVCCVVVVVLQVVLVVVVVPVPVPQPPDPDAFEEEEEEPQQCLLDDDPGYHYPYDHGDQPVNSLVCCVPRHDLLHQYEYEDELLNQLRNPDDPPQAPGPVCNPVSVVVCCVPVVPDPVVLVDDDPVLLVLQCQFAPPLFQVQDHSSVQSSVLSVSLVSCVVRNRDCPSVLVSCVVRVSYAYEYAAWARTDQHPDPDPSSVSSVSVVVSRVVNVVVCVVSVGHYDYDDHDHSSQANHRGHGDPVVSVVRSVVVSVVRVVDDRPPPPCPDPD

Radius of gyration: 25.03 Å; Cα contacts (8 Å, |Δi|>4): 385; chains: 1; bounding box: 76×43×60 Å

pLDDT: mean 71.55, std 21.82, range [29.19, 96.56]